Protein AF-A0AAV5UI65-F1 (afdb_monomer_lite)

Radius of gyration: 44.52 Å; chains: 1; bounding box: 134×54×70 Å

InterPro domains:
  IPR001978 Troponin [PF00992] (42-176)
  IPR038077 Troponin domain superfamily [G3DSA:1.20.5.350] (27-194)
  IPR038077 Troponin domain superfamily [SSF90250] (36-180)
  IPR050875 Troponin I [PTHR13738] (4-225)

Structure (mmCIF, N/CA/C/O backbone):
data_AF-A0AAV5UI65-F1
#
_entry.id   AF-A0AAV5UI65-F1
#
loop_
_atom_site.group_PDB
_atom_site.id
_atom_site.type_symbol
_atom_site.label_atom_id
_atom_site.label_alt_id
_atom_site.label_comp_id
_atom_site.label_asym_id
_atom_site.label_entity_id
_atom_site.label_seq_id
_atom_site.pdbx_PDB_ins_code
_atom_site.Cartn_x
_atom_site.Cartn_y
_atom_site.Cartn_z
_atom_site.occupancy
_atom_site.B_iso_or_equiv
_atom_site.auth_seq_id
_atom_site.auth_comp_id
_atom_site.auth_asym_id
_atom_site.auth_atom_id
_atom_site.pdbx_PDB_model_num
ATOM 1 N N . LEU A 1 1 ? -20.731 -27.060 -29.704 1.00 61.28 1 LEU A N 1
ATOM 2 C CA . LEU A 1 1 ? -19.392 -27.698 -29.819 1.00 61.28 1 LEU A CA 1
ATOM 3 C C . LEU A 1 1 ? -18.452 -26.897 -30.720 1.00 61.28 1 LEU A C 1
ATOM 5 O O . LEU A 1 1 ? -17.376 -26.543 -30.254 1.00 61.28 1 LEU A O 1
ATOM 9 N N . GLN A 1 2 ? -18.875 -26.528 -31.934 1.00 73.00 2 GLN A N 1
ATOM 10 C CA . GLN A 1 2 ? -18.059 -25.740 -32.872 1.00 73.00 2 GLN A CA 1
ATOM 11 C C . GLN A 1 2 ? -17.673 -24.345 -32.334 1.00 73.00 2 GLN A C 1
ATOM 13 O O . GLN A 1 2 ? -16.508 -23.971 -32.404 1.00 73.00 2 GLN A O 1
ATOM 18 N N . ASP A 1 3 ? -18.578 -23.608 -31.679 1.00 72.50 3 ASP A N 1
ATOM 19 C CA . ASP A 1 3 ? -18.251 -22.270 -31.142 1.00 72.50 3 ASP A CA 1
ATOM 20 C C . ASP A 1 3 ? -17.226 -22.284 -30.001 1.00 72.50 3 ASP A C 1
ATOM 22 O O . ASP A 1 3 ? -16.419 -21.367 -29.858 1.00 72.50 3 ASP A O 1
ATOM 26 N N . ALA A 1 4 ? -17.221 -23.345 -29.190 1.00 75.31 4 ALA A N 1
ATOM 27 C CA . ALA A 1 4 ? -16.228 -23.525 -28.136 1.00 75.31 4 ALA A CA 1
ATOM 28 C C . ALA A 1 4 ? -14.841 -23.846 -28.715 1.00 75.31 4 ALA A C 1
ATOM 30 O O . ALA A 1 4 ? -13.834 -23.449 -28.133 1.00 75.31 4 ALA A O 1
ATOM 31 N N . GLN A 1 5 ? -14.782 -24.535 -29.858 1.00 78.69 5 GLN A N 1
ATOM 32 C CA . GLN A 1 5 ? -13.536 -24.791 -30.584 1.00 78.69 5 GLN A CA 1
ATOM 33 C C . GLN A 1 5 ? -13.012 -23.512 -31.244 1.00 78.69 5 GLN A C 1
ATOM 35 O O . GLN A 1 5 ? -11.857 -23.165 -31.022 1.00 78.69 5 GLN A O 1
ATOM 40 N N . ARG A 1 6 ? -13.875 -22.727 -31.903 1.00 81.12 6 ARG A N 1
ATOM 41 C CA . ARG A 1 6 ? -13.492 -21.432 -32.502 1.00 81.12 6 ARG A CA 1
ATOM 42 C C . ARG A 1 6 ? -12.948 -20.445 -31.465 1.00 81.12 6 ARG A C 1
ATOM 44 O O . ARG A 1 6 ? -11.917 -19.823 -31.695 1.00 81.12 6 ARG A O 1
ATOM 51 N N . LYS A 1 7 ? -13.580 -20.355 -30.286 1.00 80.06 7 LYS A N 1
ATOM 52 C CA . LYS A 1 7 ? -13.082 -19.526 -29.169 1.00 80.06 7 LYS A CA 1
ATOM 53 C C . LYS A 1 7 ? -11.728 -20.006 -28.637 1.00 80.06 7 LYS A C 1
ATOM 55 O O . LYS A 1 7 ? -10.881 -19.184 -28.299 1.00 80.06 7 LYS A O 1
ATOM 60 N N . LYS A 1 8 ? -11.504 -21.323 -28.559 1.00 78.00 8 LYS A N 1
ATOM 61 C CA . LYS A 1 8 ? -10.209 -21.890 -28.143 1.00 78.00 8 LYS A CA 1
ATOM 62 C C . LYS A 1 8 ? -9.117 -21.596 -29.168 1.00 78.00 8 LYS A C 1
ATOM 64 O O . LYS A 1 8 ? -8.057 -21.121 -28.778 1.00 78.00 8 LYS A O 1
ATOM 69 N N . GLU A 1 9 ? -9.395 -21.789 -30.452 1.00 82.62 9 GLU A N 1
ATOM 70 C CA . GLU A 1 9 ? -8.465 -21.488 -31.547 1.00 82.62 9 GLU A CA 1
ATOM 71 C C . GLU A 1 9 ? -8.118 -19.995 -31.613 1.00 82.62 9 GLU A C 1
ATOM 73 O O . GLU A 1 9 ? -6.956 -19.632 -31.791 1.00 82.62 9 GLU A O 1
ATOM 78 N N . GLU A 1 10 ? -9.096 -19.110 -31.405 1.00 82.38 10 GLU A N 1
ATOM 79 C CA . GLU A 1 10 ? -8.857 -17.666 -31.346 1.00 82.38 10 GLU A CA 1
ATOM 80 C C . GLU A 1 10 ? -7.961 -17.285 -30.157 1.00 82.38 10 GLU A C 1
ATOM 82 O O . GLU A 1 10 ? -7.018 -16.501 -30.305 1.00 82.38 10 GLU A O 1
ATOM 87 N N . MET A 1 11 ? -8.201 -17.881 -28.985 1.00 74.56 11 MET A N 1
ATOM 88 C CA . MET A 1 11 ? -7.366 -17.680 -27.798 1.00 74.56 11 MET A CA 1
ATOM 89 C C . MET A 1 11 ? -5.954 -18.248 -27.979 1.00 74.56 11 MET A C 1
ATOM 91 O O . MET A 1 11 ? -4.984 -17.608 -27.569 1.00 74.56 11 MET A O 1
ATOM 95 N N . GLU A 1 12 ? -5.805 -19.404 -28.626 1.00 80.62 12 GLU A N 1
ATOM 96 C CA . GLU A 1 12 ? -4.500 -19.982 -28.961 1.00 80.62 12 GLU A CA 1
ATOM 97 C C . GLU A 1 12 ? -3.747 -19.141 -29.994 1.00 80.62 12 GLU A C 1
ATOM 99 O O . GLU A 1 12 ? -2.545 -18.915 -29.834 1.00 80.62 12 GLU A O 1
ATOM 104 N N . ARG A 1 13 ? -4.443 -18.588 -30.992 1.00 84.38 13 ARG A N 1
ATOM 105 C CA . ARG A 1 13 ? -3.869 -17.645 -31.959 1.00 84.38 13 ARG A CA 1
ATOM 106 C C . ARG A 1 13 ? -3.396 -16.365 -31.271 1.00 84.38 13 ARG A C 1
ATOM 108 O O . ARG A 1 13 ? -2.256 -15.954 -31.488 1.00 84.38 13 ARG A O 1
ATOM 115 N N . ARG A 1 14 ? -4.214 -15.779 -30.388 1.00 81.44 14 ARG A N 1
ATOM 116 C CA . ARG A 1 14 ? -3.830 -14.612 -29.569 1.00 81.44 14 ARG A CA 1
ATOM 117 C C . ARG A 1 14 ? -2.631 -14.919 -28.673 1.00 81.44 14 ARG A C 1
ATOM 119 O O . ARG A 1 14 ? -1.697 -14.124 -28.594 1.00 81.44 14 ARG A O 1
ATOM 126 N N . LYS A 1 15 ? -2.608 -16.089 -28.036 1.00 78.94 15 LYS A N 1
ATOM 127 C CA . LYS A 1 15 ? -1.486 -16.548 -27.205 1.00 78.94 15 LYS A CA 1
ATOM 128 C C . LYS A 1 15 ? -0.205 -16.739 -28.021 1.00 78.94 15 LYS A C 1
ATOM 130 O O . LYS A 1 15 ? 0.872 -16.332 -27.581 1.00 78.94 15 LYS A O 1
ATOM 135 N N . ALA A 1 16 ? -0.302 -17.319 -29.217 1.00 79.81 16 ALA A N 1
ATOM 136 C CA . ALA A 1 16 ? 0.826 -17.490 -30.129 1.00 79.81 16 ALA A CA 1
ATOM 137 C C . ALA A 1 16 ? 1.364 -16.143 -30.631 1.00 79.81 16 ALA A C 1
ATOM 139 O O . ALA A 1 16 ? 2.579 -15.952 -30.680 1.00 79.81 16 ALA A O 1
ATOM 140 N N . GLU A 1 17 ? 0.484 -15.190 -30.932 1.00 83.94 17 GLU A N 1
ATOM 141 C CA . GLU A 1 17 ? 0.851 -13.832 -31.334 1.00 83.94 17 GLU A CA 1
ATOM 142 C C . GLU A 1 17 ? 1.559 -13.071 -30.204 1.00 83.94 17 GLU A C 1
ATOM 144 O O . GLU A 1 17 ? 2.655 -12.541 -30.406 1.00 83.94 17 GLU A O 1
ATOM 149 N N . VAL A 1 18 ? 0.998 -13.085 -28.989 1.00 79.00 18 VAL A N 1
ATOM 150 C CA . VAL A 1 18 ? 1.613 -12.471 -27.799 1.00 79.00 18 VAL A CA 1
ATOM 151 C C . VAL A 1 18 ? 2.984 -13.088 -27.521 1.00 79.00 18 VAL A C 1
ATOM 153 O O . VAL A 1 18 ? 3.957 -12.370 -27.272 1.00 79.00 18 VAL A O 1
ATOM 156 N N . ARG A 1 19 ? 3.099 -14.415 -27.618 1.00 75.50 19 ARG A N 1
ATOM 157 C CA . ARG A 1 19 ? 4.371 -15.119 -27.444 1.00 75.50 19 ARG A CA 1
ATOM 158 C C . ARG A 1 19 ? 5.384 -14.759 -28.529 1.00 75.50 19 ARG A C 1
ATOM 160 O O . ARG A 1 19 ? 6.534 -14.478 -28.198 1.00 75.50 19 ARG A O 1
ATOM 167 N N . LYS A 1 20 ? 4.973 -14.726 -29.798 1.00 80.75 20 LYS A N 1
ATOM 168 C CA . LYS A 1 20 ? 5.827 -14.325 -30.924 1.00 80.75 20 LYS A CA 1
ATOM 169 C C . LYS A 1 20 ? 6.348 -12.901 -30.723 1.00 80.75 20 LYS A C 1
ATOM 171 O O . LYS A 1 20 ? 7.557 -12.687 -30.784 1.00 80.75 20 LYS A O 1
ATOM 176 N N . ARG A 1 21 ? 5.473 -11.966 -30.341 1.00 80.06 21 ARG A N 1
ATOM 177 C CA . ARG A 1 21 ? 5.836 -10.578 -30.016 1.00 80.06 21 ARG A CA 1
ATOM 178 C C . ARG A 1 21 ? 6.828 -10.485 -28.850 1.00 80.06 21 ARG A C 1
ATOM 180 O O . ARG A 1 21 ? 7.770 -9.690 -28.903 1.00 80.06 21 ARG A O 1
ATOM 187 N N . LEU A 1 22 ? 6.654 -11.291 -27.800 1.00 73.88 22 LEU A N 1
ATOM 188 C CA . LEU A 1 22 ? 7.587 -11.348 -26.666 1.00 73.88 22 LEU A CA 1
ATOM 189 C C . LEU A 1 22 ? 8.951 -11.931 -27.062 1.00 73.88 22 LEU A C 1
ATOM 191 O O . LEU A 1 22 ? 9.989 -11.402 -26.654 1.00 73.88 22 LEU A O 1
ATOM 195 N N . GLU A 1 23 ? 8.975 -12.985 -27.878 1.00 73.25 23 GLU A N 1
ATOM 196 C CA . GLU A 1 23 ? 10.211 -13.593 -28.382 1.00 73.25 23 GLU A CA 1
ATOM 197 C C . GLU A 1 23 ? 10.960 -12.657 -29.348 1.00 73.25 23 GLU A C 1
ATOM 199 O O . GLU A 1 23 ? 12.191 -12.565 -29.292 1.00 73.25 23 GLU A O 1
ATOM 204 N N . GLU A 1 24 ? 10.242 -11.914 -30.190 1.00 76.62 24 GLU A N 1
ATOM 205 C CA . GLU A 1 24 ? 10.794 -10.888 -31.082 1.00 76.62 24 GLU A CA 1
ATOM 206 C C . GLU A 1 24 ? 11.356 -9.699 -30.300 1.00 76.62 24 GLU A C 1
ATOM 208 O O . GLU A 1 24 ? 12.494 -9.293 -30.544 1.00 76.62 24 GLU A O 1
ATOM 213 N N . SER A 1 25 ? 10.638 -9.217 -29.282 1.00 72.12 25 SER A N 1
ATOM 214 C CA . SER A 1 25 ? 11.124 -8.162 -28.378 1.00 72.12 25 SER A CA 1
ATOM 215 C C . SER A 1 25 ? 12.384 -8.605 -27.617 1.00 72.12 25 SER A C 1
ATOM 217 O O . SER A 1 25 ? 13.353 -7.849 -27.489 1.00 72.12 25 SER A O 1
ATOM 219 N N . GLY A 1 26 ? 12.432 -9.869 -27.177 1.00 67.31 26 GLY A N 1
ATOM 220 C CA . GLY A 1 26 ? 13.605 -10.467 -26.530 1.00 67.31 26 GLY A CA 1
ATOM 221 C C . GLY A 1 26 ? 14.814 -10.645 -27.462 1.00 67.31 26 GLY A C 1
ATOM 222 O O . GLY A 1 26 ? 15.963 -10.576 -27.009 1.00 67.31 26 GLY A O 1
ATOM 223 N N . LYS A 1 27 ? 14.585 -10.845 -28.767 1.00 65.19 27 LYS A N 1
ATOM 224 C CA . LYS A 1 27 ? 15.636 -10.910 -29.802 1.00 65.19 27 LYS A CA 1
ATOM 225 C C . LYS A 1 27 ? 16.101 -9.512 -30.232 1.00 65.19 27 LYS A C 1
ATOM 227 O O . LYS A 1 27 ? 17.305 -9.312 -30.410 1.00 65.19 27 LYS A O 1
ATOM 232 N N . ALA A 1 28 ? 15.196 -8.537 -30.323 1.00 60.62 28 ALA A N 1
ATOM 233 C CA . ALA A 1 28 ? 15.495 -7.147 -30.675 1.00 60.62 28 ALA A CA 1
ATOM 234 C C . ALA A 1 28 ? 16.426 -6.475 -29.648 1.00 60.62 28 ALA A C 1
ATOM 236 O O . ALA A 1 28 ? 17.401 -5.821 -30.027 1.00 60.62 28 ALA A O 1
ATOM 237 N N . GLY A 1 29 ? 16.237 -6.754 -28.351 1.00 59.00 29 GLY A N 1
ATOM 238 C CA . GLY A 1 29 ? 17.130 -6.272 -27.288 1.00 59.00 29 GLY A CA 1
ATOM 239 C C . GLY A 1 29 ? 18.583 -6.771 -27.383 1.00 59.00 29 GLY A C 1
ATOM 240 O O . GLY A 1 29 ? 19.476 -6.182 -26.772 1.00 59.00 29 GLY A O 1
ATOM 241 N N . LYS A 1 30 ? 18.851 -7.836 -28.158 1.00 58.69 30 LYS A N 1
ATOM 242 C CA . LYS A 1 30 ? 20.211 -8.355 -28.399 1.00 58.69 30 LYS A CA 1
ATOM 243 C C . LYS A 1 30 ? 20.882 -7.742 -29.632 1.00 58.69 30 LYS A C 1
ATOM 245 O O . LYS A 1 30 ? 22.109 -7.681 -29.650 1.00 58.69 30 LYS A O 1
ATOM 250 N N . LYS A 1 31 ? 20.106 -7.285 -30.624 1.00 55.72 31 LYS A N 1
ATOM 251 C CA . LYS A 1 31 ? 20.614 -6.738 -31.897 1.00 55.72 31 LYS A CA 1
ATOM 252 C C . LYS A 1 31 ? 20.836 -5.217 -31.872 1.00 55.72 31 LYS A C 1
ATOM 254 O O . LYS A 1 31 ? 21.665 -4.723 -32.624 1.00 55.72 31 LYS A O 1
ATOM 259 N N . ALA A 1 32 ? 20.205 -4.481 -30.954 1.00 58.41 32 ALA A N 1
ATOM 260 C CA . ALA A 1 32 ? 20.367 -3.026 -30.806 1.00 58.41 32 ALA A CA 1
ATOM 261 C C . ALA A 1 32 ? 21.612 -2.606 -29.982 1.00 58.41 32 ALA A C 1
ATOM 263 O O . ALA A 1 32 ? 21.546 -1.724 -29.124 1.00 58.41 32 ALA A O 1
ATOM 264 N N . LYS A 1 33 ? 22.765 -3.256 -30.194 1.00 60.28 33 LYS A N 1
ATOM 265 C CA . LYS A 1 33 ? 24.039 -2.902 -29.536 1.00 60.28 33 LYS A CA 1
ATOM 266 C C . LYS A 1 33 ? 24.895 -1.966 -30.402 1.00 60.28 33 LYS A C 1
ATOM 268 O O . LYS A 1 33 ? 26.070 -2.242 -30.622 1.00 60.28 33 LYS A O 1
ATOM 273 N N . LYS A 1 34 ? 24.340 -0.843 -30.862 1.00 59.56 34 LYS A N 1
ATOM 274 C CA . LYS A 1 34 ? 25.145 0.243 -31.443 1.00 59.56 34 LYS A CA 1
ATOM 275 C C . LYS A 1 34 ? 24.716 1.595 -30.860 1.00 59.56 34 LYS A C 1
ATOM 277 O O . LYS A 1 34 ? 23.672 2.117 -31.206 1.00 59.56 34 LYS A O 1
ATOM 282 N N . GLY A 1 35 ? 25.531 2.075 -29.913 1.00 65.00 35 GLY A N 1
ATOM 283 C CA . GLY A 1 35 ? 25.813 3.491 -29.637 1.00 65.00 35 GLY A CA 1
ATOM 284 C C . GLY A 1 35 ? 24.719 4.387 -29.045 1.00 65.00 35 GLY A C 1
ATOM 285 O O . GLY A 1 35 ? 24.006 5.041 -29.784 1.00 65.00 35 GLY A O 1
ATOM 286 N N . PHE A 1 36 ? 24.707 4.541 -27.714 1.00 66.88 36 PHE A N 1
ATOM 287 C CA . PHE A 1 36 ? 24.349 5.832 -27.081 1.00 66.88 36 PHE A CA 1
ATOM 288 C C . PHE A 1 36 ? 24.964 5.978 -25.678 1.00 66.88 36 PHE A C 1
ATOM 290 O O . PHE A 1 36 ? 25.270 7.074 -25.228 1.00 66.88 36 PHE A O 1
ATOM 297 N N . LEU A 1 37 ? 25.198 4.866 -24.970 1.00 80.12 37 LEU A N 1
ATOM 298 C CA . LEU A 1 37 ? 25.687 4.895 -23.591 1.00 80.12 37 LEU A CA 1
ATOM 299 C C . LEU A 1 37 ? 26.695 3.776 -23.333 1.00 80.12 37 LEU A C 1
ATOM 301 O O . LEU A 1 37 ? 26.416 2.621 -23.673 1.00 80.12 37 LEU A O 1
ATOM 305 N N . THR A 1 38 ? 27.820 4.095 -22.683 1.00 86.50 38 THR A N 1
ATOM 306 C CA . THR A 1 38 ? 28.768 3.072 -22.224 1.00 86.50 38 THR A CA 1
ATOM 307 C C . THR A 1 38 ? 28.062 2.105 -21.261 1.00 86.50 38 THR A C 1
ATOM 309 O O . THR A 1 38 ? 27.172 2.510 -20.497 1.00 86.50 38 THR A O 1
ATOM 312 N N . PRO A 1 39 ? 28.401 0.805 -21.289 1.00 84.12 39 PRO A N 1
ATOM 313 C CA . PRO A 1 39 ? 27.767 -0.194 -20.427 1.00 84.12 39 PRO A CA 1
ATOM 314 C C . PRO A 1 39 ? 27.903 0.152 -18.935 1.00 84.12 39 PRO A C 1
ATOM 316 O O . PRO A 1 39 ? 26.966 -0.069 -18.164 1.00 84.12 39 PRO A O 1
ATOM 319 N N . GLU A 1 40 ? 29.017 0.771 -18.542 1.00 85.06 40 GLU A N 1
ATOM 320 C CA . GLU A 1 40 ? 29.264 1.263 -17.184 1.00 85.06 40 GLU A CA 1
ATOM 321 C C . GLU A 1 40 ? 28.319 2.401 -16.791 1.00 85.06 40 GLU A C 1
ATOM 323 O O . GLU A 1 40 ? 27.674 2.335 -15.740 1.00 85.06 40 GLU A O 1
ATOM 328 N N . ARG A 1 41 ? 28.140 3.405 -17.661 1.00 88.50 41 ARG A N 1
ATOM 329 C CA . ARG A 1 41 ? 27.203 4.511 -17.417 1.00 88.50 41 ARG A CA 1
ATOM 330 C C . ARG A 1 41 ? 25.758 4.015 -17.354 1.00 88.50 41 ARG A C 1
ATOM 332 O O . ARG A 1 41 ? 25.006 4.453 -16.487 1.00 88.50 41 ARG A O 1
ATOM 339 N N . LYS A 1 42 ? 25.383 3.026 -18.176 1.00 88.50 42 LYS A N 1
ATOM 340 C CA . LYS A 1 42 ? 24.066 2.360 -18.100 1.00 88.50 42 LYS A CA 1
ATOM 341 C C . LYS A 1 42 ? 23.860 1.639 -16.763 1.00 88.50 42 LYS A C 1
ATOM 343 O O . LYS A 1 42 ? 22.770 1.709 -16.196 1.00 88.50 42 LYS A O 1
ATOM 348 N N . LYS A 1 43 ? 24.888 0.960 -16.242 1.00 89.50 43 LYS A N 1
ATOM 349 C CA . LYS A 1 43 ? 24.837 0.299 -14.927 1.00 89.50 43 LYS A CA 1
ATOM 350 C C . LYS A 1 43 ? 24.700 1.320 -13.793 1.00 89.50 43 LYS A C 1
ATOM 352 O O . LYS A 1 43 ? 23.844 1.136 -12.929 1.00 89.50 43 LYS A O 1
ATOM 357 N N . LYS A 1 44 ? 25.482 2.407 -13.823 1.00 92.81 44 LYS A N 1
ATOM 358 C CA . LYS A 1 44 ? 25.399 3.500 -12.837 1.00 92.81 44 LYS A CA 1
ATOM 359 C C . LYS A 1 44 ? 24.018 4.159 -12.850 1.00 92.81 44 LYS A C 1
ATOM 361 O O . LYS A 1 44 ? 23.426 4.327 -11.791 1.00 92.81 44 LYS A O 1
ATOM 366 N N . LEU A 1 45 ? 23.466 4.432 -14.032 1.00 93.38 45 LEU A N 1
ATOM 367 C CA . LEU A 1 45 ? 22.133 5.019 -14.176 1.00 93.38 45 LEU A CA 1
ATOM 368 C C . LEU A 1 45 ? 21.027 4.106 -13.628 1.00 93.38 45 LEU A C 1
ATOM 370 O O . LEU A 1 45 ? 20.171 4.574 -12.889 1.00 93.38 45 LEU A O 1
ATOM 374 N N . ARG A 1 46 ? 21.065 2.798 -13.919 1.00 92.00 46 ARG A N 1
ATOM 375 C CA . ARG A 1 46 ? 20.112 1.832 -13.336 1.00 92.00 46 ARG A CA 1
ATOM 376 C C . ARG A 1 46 ? 20.180 1.805 -11.811 1.00 92.00 46 ARG A C 1
ATOM 378 O O . ARG A 1 46 ? 19.140 1.757 -11.167 1.00 92.00 46 ARG A O 1
ATOM 385 N N . LYS A 1 47 ? 21.392 1.857 -11.245 1.00 93.88 47 LYS A N 1
ATOM 386 C CA . LYS A 1 47 ? 21.584 1.925 -9.791 1.00 93.88 47 LYS A CA 1
ATOM 387 C C . LYS A 1 47 ? 20.979 3.207 -9.214 1.00 93.88 47 LYS A C 1
ATOM 389 O O . LYS A 1 47 ? 20.279 3.126 -8.216 1.00 93.88 47 LYS A O 1
ATOM 394 N N . LEU A 1 48 ? 21.216 4.355 -9.850 1.00 95.50 48 LEU A N 1
ATOM 395 C CA . LEU A 1 48 ? 20.645 5.637 -9.424 1.00 95.50 48 LEU A CA 1
ATOM 396 C C . LEU A 1 48 ? 19.114 5.643 -9.516 1.00 95.50 48 LEU A C 1
ATOM 398 O O . LEU A 1 48 ? 18.463 6.105 -8.591 1.00 95.50 48 LEU A O 1
ATOM 402 N N . LEU A 1 49 ? 18.541 5.073 -10.579 1.00 95.69 49 LEU A N 1
ATOM 403 C CA . LEU A 1 49 ? 17.090 4.933 -10.732 1.00 95.69 49 LEU A CA 1
ATOM 404 C C . LEU A 1 49 ? 16.480 4.044 -9.645 1.00 95.69 49 LEU A C 1
ATOM 406 O O . LEU A 1 49 ? 15.478 4.418 -9.054 1.00 95.69 49 LEU A O 1
ATOM 410 N N . MET A 1 50 ? 17.093 2.894 -9.351 1.00 94.88 50 MET A N 1
ATOM 411 C CA . MET A 1 50 ? 16.642 2.022 -8.260 1.00 94.88 50 MET A CA 1
ATOM 412 C C . MET A 1 50 ? 16.776 2.698 -6.893 1.00 94.88 50 MET A C 1
ATOM 414 O O . MET A 1 50 ? 15.894 2.543 -6.057 1.00 94.88 50 MET A O 1
ATOM 418 N N . PHE A 1 51 ? 17.858 3.449 -6.672 1.00 96.19 51 PHE A N 1
ATOM 419 C CA . PHE A 1 51 ? 18.065 4.193 -5.433 1.00 96.19 51 PHE A CA 1
ATOM 420 C C . PHE A 1 51 ? 17.002 5.282 -5.255 1.00 96.19 51 PHE A C 1
ATOM 422 O O . PHE A 1 51 ? 16.341 5.307 -4.224 1.00 96.19 51 PHE A O 1
ATOM 429 N N . LYS A 1 52 ? 16.764 6.096 -6.292 1.00 96.56 52 LYS A N 1
ATOM 430 C CA . LYS A 1 52 ? 15.720 7.125 -6.285 1.00 96.56 52 LYS A CA 1
ATOM 431 C C . LYS A 1 52 ? 14.328 6.519 -6.104 1.00 96.56 52 LYS A C 1
ATOM 433 O O . LYS A 1 52 ? 13.567 7.011 -5.289 1.00 96.56 52 LYS A O 1
ATOM 438 N N . ALA A 1 53 ? 14.012 5.427 -6.801 1.00 96.38 53 ALA A N 1
ATOM 439 C CA . ALA A 1 53 ? 12.725 4.748 -6.645 1.00 96.38 53 ALA A CA 1
ATOM 440 C C . ALA A 1 53 ? 12.526 4.204 -5.220 1.00 96.38 53 ALA A C 1
ATOM 442 O O . ALA A 1 53 ? 11.423 4.259 -4.689 1.00 96.38 53 ALA A O 1
ATOM 443 N N . ALA A 1 54 ? 13.584 3.693 -4.582 1.00 95.38 54 ALA A N 1
ATOM 444 C CA . ALA A 1 54 ? 13.518 3.234 -3.197 1.00 95.38 54 ALA A CA 1
ATOM 445 C C . ALA A 1 54 ? 13.355 4.395 -2.201 1.00 95.38 54 ALA A C 1
ATOM 447 O O . ALA A 1 54 ? 12.652 4.251 -1.204 1.00 95.38 54 ALA A O 1
ATOM 448 N N . GLU A 1 55 ? 14.006 5.528 -2.457 1.00 96.00 55 GLU A N 1
ATOM 449 C CA . GLU A 1 55 ? 13.859 6.751 -1.666 1.00 96.00 55 GLU A CA 1
ATOM 450 C C . GLU A 1 55 ? 12.447 7.336 -1.793 1.00 96.00 55 GLU A C 1
ATOM 452 O O . GLU A 1 55 ? 11.793 7.599 -0.787 1.00 96.00 55 GLU A O 1
ATOM 457 N N . GLU A 1 56 ? 11.937 7.444 -3.017 1.00 95.81 56 GLU A N 1
ATOM 458 C CA . GLU A 1 56 ? 10.590 7.932 -3.314 1.00 95.81 56 GLU A CA 1
ATOM 459 C C . GLU A 1 56 ? 9.511 7.014 -2.725 1.00 95.81 56 GLU A C 1
ATOM 461 O O . GLU A 1 56 ? 8.554 7.501 -2.130 1.00 95.81 56 GLU A O 1
ATOM 466 N N . LEU A 1 57 ? 9.709 5.691 -2.770 1.00 95.56 57 LEU A N 1
ATOM 467 C CA . LEU A 1 57 ? 8.817 4.732 -2.113 1.00 95.56 57 LEU A CA 1
ATOM 468 C C . LEU A 1 57 ? 8.744 4.959 -0.595 1.00 95.56 57 LEU A C 1
ATOM 470 O O . LEU A 1 57 ? 7.658 4.913 -0.022 1.00 95.56 57 LEU A O 1
ATOM 474 N N . LYS A 1 58 ? 9.880 5.226 0.063 1.00 96.00 58 LYS A N 1
ATOM 475 C CA . LYS A 1 58 ? 9.908 5.542 1.502 1.00 96.00 58 LYS A CA 1
ATOM 476 C C . LYS A 1 58 ? 9.266 6.894 1.802 1.00 96.00 58 LYS A C 1
ATOM 478 O O . LYS A 1 58 ? 8.522 7.008 2.771 1.00 96.00 58 LYS A O 1
ATOM 483 N N . SER A 1 59 ? 9.531 7.903 0.974 1.00 95.94 59 SER A N 1
ATOM 484 C CA . SER A 1 59 ? 8.926 9.231 1.116 1.00 95.94 59 SER A CA 1
ATOM 485 C C . SER A 1 59 ? 7.402 9.163 0.991 1.00 95.94 59 SER A C 1
ATOM 487 O O . SER A 1 59 ? 6.696 9.688 1.848 1.00 95.94 59 SER A O 1
ATOM 489 N N . GLN A 1 60 ? 6.888 8.423 0.004 1.00 95.25 60 GLN A N 1
ATOM 490 C CA . GLN A 1 60 ? 5.454 8.202 -0.168 1.00 95.25 60 GLN A CA 1
ATOM 491 C C . GLN A 1 60 ? 4.838 7.443 1.016 1.00 95.25 60 GLN A C 1
ATOM 493 O O . GLN A 1 60 ? 3.737 7.776 1.446 1.00 95.25 60 GLN A O 1
ATOM 498 N N . GLN A 1 61 ? 5.528 6.434 1.560 1.00 95.38 61 GLN A N 1
ATOM 499 C CA . GLN A 1 61 ? 5.064 5.722 2.758 1.00 95.38 61 GLN A CA 1
ATOM 500 C C . GLN A 1 61 ? 4.932 6.667 3.955 1.00 95.38 61 GLN A C 1
ATOM 502 O O . GLN A 1 61 ? 3.899 6.654 4.620 1.00 95.38 61 GLN A O 1
ATOM 507 N N . LEU A 1 62 ? 5.932 7.524 4.175 1.00 95.31 62 LEU A N 1
ATOM 508 C CA . LEU A 1 62 ? 5.910 8.512 5.249 1.00 95.31 62 LEU A CA 1
ATOM 509 C C . LEU A 1 62 ? 4.784 9.538 5.056 1.00 95.31 62 LEU A C 1
ATOM 511 O O . LEU A 1 62 ? 4.045 9.813 5.997 1.00 95.31 62 LEU A O 1
ATOM 515 N N . GLN A 1 63 ? 4.609 10.068 3.842 1.00 96.12 63 GLN A N 1
ATOM 516 C CA . GLN A 1 63 ? 3.514 10.993 3.524 1.00 96.12 63 GLN A CA 1
ATOM 517 C C . GLN A 1 63 ? 2.149 10.344 3.758 1.00 96.12 63 GLN A C 1
ATOM 519 O O . GLN A 1 63 ? 1.299 10.923 4.427 1.00 96.12 63 GLN A O 1
ATOM 524 N N . LYS A 1 64 ? 1.959 9.104 3.293 1.00 96.38 64 LYS A N 1
ATOM 525 C CA . LYS A 1 64 ? 0.719 8.351 3.501 1.00 96.38 64 LYS A CA 1
ATOM 526 C C . LYS A 1 64 ? 0.439 8.099 4.986 1.00 96.38 64 LYS A C 1
ATOM 528 O O . LYS A 1 64 ? -0.716 8.130 5.402 1.00 96.38 64 LYS A O 1
ATOM 533 N N . GLU A 1 65 ? 1.465 7.843 5.794 1.00 95.00 65 GLU A N 1
ATOM 534 C CA . GLU A 1 65 ? 1.322 7.664 7.243 1.00 95.00 65 GLU A CA 1
ATOM 535 C C . GLU A 1 65 ? 0.996 8.980 7.969 1.00 95.00 65 GLU A C 1
ATOM 537 O O . GLU A 1 65 ? 0.132 9.008 8.851 1.00 95.00 65 GLU A O 1
ATOM 542 N N . GLN A 1 66 ? 1.616 10.087 7.558 1.00 96.00 66 GLN A N 1
ATOM 543 C CA . GLN A 1 66 ? 1.294 11.424 8.060 1.00 96.00 66 GLN A CA 1
ATOM 544 C C . GLN A 1 66 ? -0.140 11.828 7.702 1.00 96.00 66 GLN A C 1
ATOM 546 O O . GLN A 1 66 ? -0.892 12.275 8.568 1.00 96.00 66 GLN A O 1
ATOM 551 N N . GLU A 1 67 ? -0.550 11.621 6.450 1.00 95.19 67 GLU A N 1
ATOM 552 C CA . GLU A 1 67 ? -1.922 11.850 5.993 1.00 95.19 67 GLU A CA 1
ATOM 553 C C . GLU A 1 67 ? -2.912 10.962 6.742 1.00 95.19 67 GLU A C 1
ATOM 555 O O . GLU A 1 67 ? -3.941 11.455 7.199 1.00 95.19 67 GLU A O 1
ATOM 560 N N . ARG A 1 68 ? -2.591 9.678 6.947 1.00 95.62 68 ARG A N 1
ATOM 561 C CA . ARG A 1 68 ? -3.414 8.772 7.758 1.00 95.62 68 ARG A CA 1
ATOM 562 C C . ARG A 1 68 ? -3.610 9.328 9.164 1.00 95.62 68 ARG A C 1
ATOM 564 O O . ARG A 1 68 ? -4.747 9.412 9.615 1.00 95.62 68 ARG A O 1
ATOM 571 N N . THR A 1 69 ? -2.534 9.733 9.836 1.00 94.56 69 THR A N 1
ATOM 572 C CA . THR A 1 69 ? -2.603 10.316 11.185 1.00 94.56 69 THR A CA 1
ATOM 573 C C . THR A 1 69 ? -3.442 11.596 11.195 1.00 94.56 69 THR A C 1
ATOM 575 O O . THR A 1 69 ? -4.315 11.752 12.047 1.00 94.56 69 THR A O 1
ATOM 578 N N . LYS A 1 70 ? -3.256 12.479 10.205 1.00 95.31 70 LYS A N 1
ATOM 579 C CA . LYS A 1 70 ? -4.029 13.721 10.058 1.00 95.31 70 LYS A CA 1
ATOM 580 C C . LYS A 1 70 ? -5.523 13.453 9.853 1.00 95.31 70 LYS A C 1
ATOM 582 O O . LYS A 1 70 ? -6.351 14.082 10.505 1.00 95.31 70 LYS A O 1
ATOM 587 N N . ILE A 1 71 ? -5.873 12.517 8.973 1.00 94.38 71 ILE A N 1
ATOM 588 C CA . ILE A 1 71 ? -7.267 12.161 8.682 1.00 94.38 71 ILE A CA 1
ATOM 589 C C . ILE A 1 71 ? -7.918 11.461 9.876 1.00 94.38 71 ILE A C 1
ATOM 591 O O . ILE A 1 71 ? -9.074 11.745 10.179 1.00 94.38 71 ILE A O 1
ATOM 595 N N . LEU A 1 72 ? -7.195 10.585 10.579 1.00 92.12 72 LEU A N 1
ATOM 596 C CA . LEU A 1 72 ? -7.702 9.953 11.798 1.00 92.12 72 LEU A CA 1
ATOM 597 C C . LEU A 1 72 ? -7.979 10.994 12.883 1.00 92.12 72 LEU A C 1
ATOM 599 O O . LEU A 1 72 ? -9.047 10.942 13.481 1.00 92.12 72 LEU A O 1
ATOM 603 N N . ALA A 1 73 ? -7.089 11.968 13.080 1.00 90.69 73 ALA A N 1
ATOM 604 C CA . ALA A 1 73 ? -7.315 13.053 14.034 1.00 90.69 73 ALA A CA 1
ATOM 605 C C . ALA A 1 73 ? -8.525 13.935 13.669 1.00 90.69 73 ALA A C 1
ATOM 607 O O . ALA A 1 73 ? -9.205 14.430 14.557 1.00 90.69 73 ALA A O 1
ATOM 608 N N . GLN A 1 74 ? -8.812 14.122 12.375 1.00 90.56 74 GLN A N 1
ATOM 609 C CA . GLN A 1 74 ? -9.969 14.900 11.910 1.00 90.56 74 GLN A CA 1
ATOM 610 C C . GLN A 1 74 ? -11.294 14.132 11.977 1.00 90.56 74 GLN A C 1
ATOM 612 O O . GLN A 1 74 ? -12.337 14.735 12.209 1.00 90.56 74 GLN A O 1
ATOM 617 N N . ARG A 1 75 ? -11.277 12.822 11.701 1.00 88.50 75 ARG A N 1
ATOM 618 C CA . ARG A 1 75 ? -12.493 11.994 11.599 1.00 88.50 75 ARG A CA 1
ATOM 619 C C . ARG A 1 75 ? -12.885 11.312 12.902 1.00 88.50 75 ARG A C 1
ATOM 621 O O . ARG A 1 75 ? -14.051 10.968 13.065 1.00 88.50 75 ARG A O 1
ATOM 628 N N . THR A 1 76 ? -11.927 11.060 13.788 1.00 87.25 76 THR A N 1
ATOM 629 C CA . THR A 1 76 ? -12.201 10.411 15.071 1.00 87.25 76 THR A CA 1
ATOM 630 C C . THR A 1 76 ? -12.763 11.449 16.027 1.00 87.25 76 THR A C 1
ATOM 632 O O . THR A 1 76 ? -12.139 12.484 16.248 1.00 87.25 76 THR A O 1
ATOM 635 N N . ILE A 1 77 ? -13.934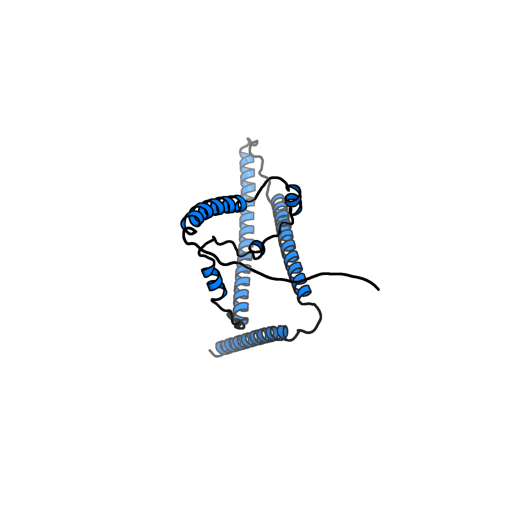 11.169 16.594 1.00 81.31 77 ILE A N 1
ATOM 636 C CA . ILE A 1 77 ? -14.523 12.009 17.635 1.00 81.31 77 ILE A CA 1
ATOM 637 C C . ILE A 1 77 ? -13.609 11.916 18.867 1.00 81.31 77 ILE A C 1
ATOM 639 O O . ILE A 1 77 ? -13.318 10.797 19.304 1.00 81.31 77 ILE A O 1
ATOM 643 N N . PRO A 1 78 ? -13.119 13.045 19.417 1.00 82.25 78 PRO A N 1
ATOM 644 C CA . PRO A 1 78 ? -12.400 13.037 20.684 1.00 82.25 78 PRO A CA 1
ATOM 645 C C . PRO A 1 78 ? -13.250 12.367 21.760 1.00 82.25 78 PRO A C 1
ATOM 647 O O . PRO A 1 78 ? -14.461 12.570 21.800 1.00 82.25 78 PRO A O 1
ATOM 650 N N . CYS A 1 79 ? -12.628 11.560 22.619 1.00 80.19 79 CYS A N 1
ATOM 651 C CA . CYS A 1 79 ? -13.366 10.884 23.679 1.00 80.19 79 CYS A CA 1
ATOM 652 C C . CYS A 1 79 ? -14.096 11.933 24.536 1.00 80.19 79 CYS A C 1
ATOM 654 O O . CYS A 1 79 ? -13.430 12.839 25.043 1.00 80.19 79 CYS A O 1
ATOM 656 N N . PRO A 1 80 ? -15.431 11.847 24.686 1.00 82.19 80 PRO A N 1
ATOM 657 C CA . PRO A 1 80 ? -16.157 12.791 25.519 1.00 82.19 80 PRO A CA 1
ATOM 658 C C . PRO A 1 80 ? -15.708 12.653 26.977 1.00 82.19 80 PRO A C 1
ATOM 660 O O . PRO A 1 80 ? -15.458 11.546 27.459 1.00 82.19 80 PRO A O 1
ATOM 663 N N . GLU A 1 81 ? -15.595 13.784 27.674 1.00 80.44 81 GLU A N 1
ATOM 664 C CA . GLU A 1 81 ? -15.242 13.828 29.094 1.00 80.44 81 GLU A CA 1
ATOM 665 C C . GLU A 1 81 ? -16.421 13.327 29.932 1.00 80.44 81 GLU A C 1
ATOM 667 O O . GLU A 1 81 ? -17.328 14.080 30.280 1.00 80.44 81 GLU A O 1
ATOM 672 N N . VAL A 1 82 ? -16.426 12.030 30.227 1.00 81.12 82 VAL A N 1
ATOM 673 C CA . VAL A 1 82 ? -17.485 11.371 31.006 1.00 81.12 82 VAL A CA 1
ATOM 674 C C . VAL A 1 82 ? -17.234 11.409 32.514 1.00 81.12 82 VAL A C 1
ATOM 676 O O . VAL A 1 82 ? -18.183 11.324 33.286 1.00 81.12 82 VAL A O 1
ATOM 679 N N . ASP A 1 83 ? -15.983 11.603 32.942 1.00 82.12 83 ASP A N 1
ATOM 680 C CA . ASP A 1 83 ? -15.576 11.503 34.353 1.00 82.12 83 ASP A CA 1
ATOM 681 C C . ASP A 1 83 ? -16.162 12.614 35.240 1.00 82.12 83 ASP A C 1
ATOM 683 O O . ASP A 1 83 ? -16.338 12.428 36.441 1.00 82.12 83 ASP A O 1
ATOM 687 N N . ASN A 1 84 ? -16.503 13.760 34.645 1.00 83.25 84 ASN A N 1
ATOM 688 C CA . ASN A 1 84 ? -17.070 14.914 35.350 1.00 83.25 84 ASN A CA 1
ATOM 689 C C . ASN A 1 84 ? -18.605 15.014 35.209 1.00 83.25 84 ASN A C 1
ATOM 691 O O . ASN A 1 84 ? -19.206 15.996 35.655 1.00 83.25 84 ASN A O 1
ATOM 695 N N . VAL A 1 85 ? -19.258 14.038 34.565 1.00 82.06 85 VAL A N 1
ATOM 696 C CA . VAL A 1 85 ? -20.702 14.069 34.282 1.00 82.06 85 VAL A CA 1
ATOM 697 C C . VAL A 1 85 ? -21.463 13.226 35.309 1.00 82.06 85 VAL A C 1
ATOM 699 O O . VAL A 1 85 ? -21.627 12.022 35.150 1.00 82.06 85 VAL A O 1
ATOM 702 N N . ASN A 1 86 ? -22.000 13.877 36.345 1.00 80.94 86 ASN A N 1
ATOM 703 C CA . ASN A 1 86 ? -22.803 13.212 37.388 1.00 80.94 86 ASN A CA 1
ATOM 704 C C . ASN A 1 86 ? -24.287 13.008 37.017 1.00 80.94 86 ASN A C 1
ATOM 706 O O . ASN A 1 86 ? -25.035 12.396 37.777 1.00 80.94 86 ASN A O 1
ATOM 710 N N . ASP A 1 87 ? -24.738 13.544 35.881 1.00 87.81 87 ASP A N 1
ATOM 711 C CA . ASP A 1 87 ? -26.125 13.435 35.420 1.00 87.81 87 ASP A CA 1
ATOM 712 C C . ASP A 1 87 ? -26.301 12.211 34.509 1.00 87.81 87 ASP A C 1
ATOM 714 O O . ASP A 1 87 ? -25.774 12.161 33.393 1.00 87.81 87 ASP A O 1
ATOM 718 N N . GLN A 1 88 ? -27.077 11.232 34.979 1.00 87.06 88 GLN A N 1
ATOM 719 C CA . GLN A 1 88 ? -27.334 9.977 34.273 1.00 87.06 88 GLN A CA 1
ATOM 720 C C . GLN A 1 88 ? -27.979 10.193 32.895 1.00 87.06 88 GLN A C 1
ATOM 722 O O . GLN A 1 88 ? -27.655 9.470 31.952 1.00 87.06 88 GLN A O 1
ATOM 727 N N . GLY A 1 89 ? -28.862 11.189 32.749 1.00 89.38 89 GLY A N 1
ATOM 728 C CA . GLY A 1 89 ? -29.538 11.451 31.475 1.00 89.38 89 GLY A CA 1
ATOM 729 C C . GLY A 1 89 ? -28.566 11.922 30.393 1.00 89.38 89 GLY A C 1
ATOM 730 O O . GLY A 1 89 ? -28.621 11.468 29.251 1.00 89.38 89 GLY A O 1
ATOM 731 N N . LYS A 1 90 ? -27.607 12.777 30.765 1.00 87.88 90 LYS A N 1
ATOM 732 C CA . LYS A 1 90 ? -26.551 13.239 29.852 1.00 87.88 90 LYS A CA 1
ATOM 733 C C . LYS A 1 90 ? -25.615 12.106 29.447 1.00 87.88 90 LYS A C 1
ATOM 735 O O . LYS A 1 90 ? -25.227 12.039 28.285 1.00 87.88 90 LYS A O 1
ATOM 740 N N . LEU A 1 91 ? -25.294 11.204 30.374 1.00 88.00 91 LEU A N 1
ATOM 741 C CA . LEU A 1 91 ? -24.432 10.059 30.088 1.00 88.00 91 LEU A CA 1
ATOM 742 C C . LEU A 1 91 ? -25.076 9.086 29.084 1.00 88.00 91 LEU A C 1
ATOM 744 O O . LEU A 1 91 ? -24.402 8.616 28.168 1.00 88.00 91 LEU A O 1
ATOM 748 N N . LEU A 1 92 ? -26.384 8.834 29.210 1.00 90.38 92 LEU A N 1
ATOM 749 C CA . LEU A 1 92 ? -27.136 8.013 28.255 1.00 90.38 92 LEU A CA 1
ATOM 750 C C . LEU A 1 92 ? -27.194 8.652 26.862 1.00 90.38 92 LEU A C 1
ATOM 752 O O . LEU A 1 92 ? -26.946 7.967 25.873 1.00 90.38 92 LEU A O 1
ATOM 756 N N . ASN A 1 93 ? -27.427 9.964 26.778 1.00 90.75 93 ASN A N 1
ATOM 757 C CA . ASN A 1 93 ? -27.442 10.670 25.494 1.00 90.75 93 ASN A CA 1
ATOM 758 C C . ASN A 1 93 ? -26.084 10.588 24.773 1.00 90.75 93 ASN A C 1
ATOM 760 O O . ASN A 1 93 ? -26.039 10.319 23.575 1.00 90.75 93 ASN A O 1
ATOM 764 N N . ILE A 1 94 ? -24.974 10.761 25.505 1.00 89.38 94 ILE A N 1
ATOM 765 C CA . ILE A 1 94 ? -23.612 10.618 24.957 1.00 89.38 94 ILE A CA 1
ATOM 766 C C . ILE A 1 94 ? -23.386 9.194 24.429 1.00 89.38 94 ILE A C 1
ATOM 768 O O . ILE A 1 94 ? -22.814 9.009 23.352 1.00 89.38 94 ILE A O 1
ATOM 772 N N . TYR A 1 95 ? -23.847 8.180 25.168 1.00 89.50 95 TYR A N 1
ATOM 773 C CA . TYR A 1 95 ? -23.762 6.785 24.738 1.00 89.50 95 TYR A CA 1
ATOM 774 C C . TYR A 1 95 ? -24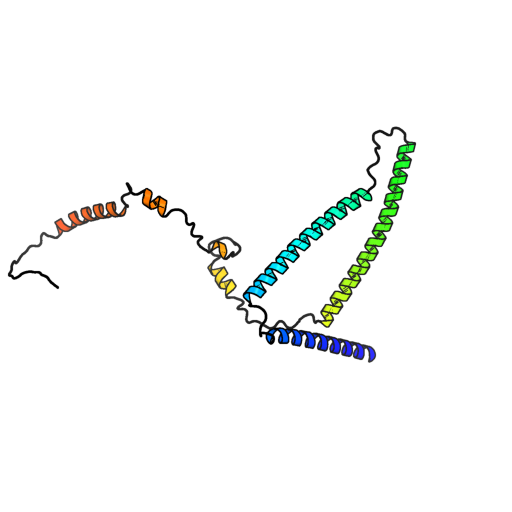.547 6.530 23.445 1.00 89.50 95 TYR A C 1
ATOM 776 O O . TYR A 1 95 ? -24.011 5.926 22.513 1.00 89.50 95 TYR A O 1
ATOM 784 N N . GLU A 1 96 ? -25.792 7.001 23.362 1.00 93.06 96 GLU A N 1
ATOM 785 C CA . GLU A 1 96 ? -26.632 6.824 22.174 1.00 93.06 96 GLU A CA 1
ATOM 786 C C . GLU A 1 96 ? -26.044 7.525 20.941 1.00 93.06 96 GLU A C 1
ATOM 788 O O . GLU A 1 96 ? -26.022 6.941 19.852 1.00 93.06 96 GLU A O 1
ATOM 793 N N . GLU A 1 97 ? -25.495 8.731 21.109 1.00 91.25 97 GLU A N 1
ATOM 794 C CA . GLU A 1 97 ? -24.822 9.469 20.038 1.00 91.25 97 GLU A CA 1
ATOM 795 C C . GLU A 1 97 ? -23.594 8.705 19.518 1.00 91.25 97 GLU A C 1
ATOM 797 O O . GLU A 1 97 ? -23.507 8.421 18.318 1.00 91.25 97 GLU A O 1
ATOM 802 N N . LEU A 1 98 ? -22.691 8.278 20.408 1.00 90.69 98 LEU A N 1
ATOM 803 C CA . LEU A 1 98 ? -21.520 7.467 20.050 1.00 90.69 98 LEU A CA 1
ATOM 804 C C . LEU A 1 98 ? -21.924 6.170 19.340 1.00 90.69 98 LEU A C 1
ATOM 806 O O . LEU A 1 98 ? -21.342 5.807 18.314 1.00 90.69 98 LEU A O 1
ATOM 810 N N . PHE A 1 99 ? -22.938 5.479 19.857 1.00 93.06 99 PHE A N 1
ATOM 811 C CA . PHE A 1 99 ? -23.415 4.227 19.281 1.00 93.06 99 PHE A CA 1
ATOM 812 C C . PHE A 1 99 ? -24.023 4.423 17.885 1.00 93.06 99 PHE A C 1
ATOM 814 O O . PHE A 1 99 ? -23.800 3.600 16.991 1.00 93.06 99 PHE A O 1
ATOM 821 N N . SER A 1 100 ? -24.735 5.532 17.658 1.00 94.31 100 SER A N 1
ATOM 822 C CA . SER A 1 100 ? -25.263 5.887 16.335 1.00 94.31 100 SER A CA 1
ATOM 823 C C . SER A 1 100 ? -24.143 6.111 15.310 1.00 94.31 100 SER A C 1
ATOM 825 O O . SER A 1 100 ? -24.220 5.615 14.182 1.00 94.31 100 SER A O 1
ATOM 827 N N . VAL A 1 101 ? -23.055 6.772 15.722 1.00 92.12 101 VAL A N 1
ATOM 828 C CA . VAL A 1 101 ? -21.881 7.010 14.876 1.00 92.12 101 VAL A CA 1
ATOM 829 C C . VAL A 1 101 ? -21.174 5.699 14.556 1.00 92.12 101 VAL A C 1
ATOM 831 O O . VAL A 1 101 ? -20.838 5.464 13.396 1.00 92.12 101 VAL A O 1
ATOM 834 N N . VAL A 1 102 ? -20.983 4.825 15.548 1.00 93.06 102 VAL A N 1
ATOM 835 C CA . VAL A 1 102 ? -20.383 3.498 15.339 1.00 93.06 102 VAL A CA 1
ATOM 836 C C . VAL A 1 102 ? -21.197 2.684 14.338 1.00 93.06 102 VAL A C 1
ATOM 838 O O . VAL A 1 102 ? -20.617 2.093 13.428 1.00 93.06 102 VAL A O 1
ATOM 841 N N . ARG A 1 103 ? -22.531 2.694 14.449 1.00 95.94 103 ARG A N 1
ATOM 842 C CA . ARG A 1 103 ? -23.410 1.994 13.502 1.00 95.94 103 ARG A CA 1
ATOM 843 C C . ARG A 1 103 ? -23.195 2.479 12.066 1.00 95.94 103 ARG A C 1
ATOM 845 O O . ARG A 1 103 ? -23.001 1.652 11.181 1.00 95.94 103 ARG A O 1
ATOM 852 N N . ARG A 1 104 ? -23.174 3.799 11.849 1.00 95.00 104 ARG A N 1
ATOM 853 C CA . ARG A 1 104 ? -22.913 4.394 10.527 1.00 95.00 104 ARG A CA 1
ATOM 854 C C . ARG A 1 104 ? -21.516 4.044 10.003 1.00 95.00 104 ARG A C 1
ATOM 856 O O . ARG A 1 104 ? -21.362 3.712 8.834 1.00 95.00 104 ARG A O 1
ATOM 863 N N . LEU A 1 105 ? -20.491 4.111 10.855 1.00 94.38 105 LEU A N 1
ATOM 864 C CA . LEU A 1 105 ? -19.115 3.791 10.459 1.00 94.38 105 LEU A CA 1
ATOM 865 C C . LEU A 1 105 ? -18.945 2.315 10.078 1.00 94.38 105 LEU A C 1
ATOM 867 O O . LEU A 1 105 ? -18.165 2.014 9.177 1.00 94.38 105 LEU A O 1
ATOM 871 N N . GLU A 1 106 ? -19.652 1.399 10.744 1.00 95.94 106 GLU A N 1
ATOM 872 C CA . GLU A 1 106 ? -19.608 -0.024 10.397 1.00 95.94 106 GLU A CA 1
ATOM 873 C C . GLU A 1 106 ? -20.280 -0.298 9.041 1.00 95.94 106 GLU A C 1
ATOM 875 O O . GLU A 1 106 ? -19.756 -1.094 8.262 1.00 95.94 106 GLU A O 1
ATOM 880 N N . GLU A 1 107 ? -21.369 0.408 8.719 1.00 96.00 107 GLU A N 1
ATOM 881 C CA . GLU A 1 107 ? -21.999 0.372 7.391 1.00 96.00 107 GLU A CA 1
ATOM 882 C C . GLU A 1 107 ? -21.037 0.876 6.301 1.00 96.00 107 GLU A C 1
ATOM 884 O O . GLU A 1 107 ? -20.730 0.147 5.357 1.00 96.00 107 GLU A O 1
ATOM 889 N N . GLU A 1 108 ? -20.448 2.063 6.480 1.00 95.50 108 GLU A N 1
ATOM 890 C CA . GLU A 1 108 ? -19.474 2.625 5.529 1.00 95.50 108 GLU A CA 1
ATOM 891 C C . GLU A 1 108 ? -18.250 1.713 5.344 1.00 95.50 108 GLU A C 1
ATOM 893 O O . GLU A 1 108 ? -17.743 1.526 4.233 1.00 95.50 108 GLU A O 1
ATOM 898 N N . LYS A 1 109 ? -17.763 1.111 6.435 1.00 96.19 109 LYS A N 1
ATOM 899 C CA . LYS A 1 109 ? -16.669 0.136 6.400 1.00 96.19 109 LYS A CA 1
ATOM 900 C C . LYS A 1 109 ? -17.058 -1.101 5.598 1.00 96.19 109 LYS A C 1
ATOM 902 O O . LYS A 1 109 ? -16.227 -1.597 4.834 1.00 96.19 109 LYS A O 1
ATOM 907 N N . PHE A 1 110 ? -18.269 -1.622 5.786 1.00 97.25 110 PHE A N 1
ATOM 908 C CA . PHE A 1 110 ? -18.752 -2.774 5.034 1.00 97.25 110 PHE A CA 1
ATOM 909 C C . PHE A 1 110 ? -18.766 -2.474 3.531 1.00 97.25 110 PHE A C 1
ATOM 911 O O . PHE A 1 110 ? -18.166 -3.231 2.765 1.00 97.25 110 PHE A O 1
ATOM 918 N N . ASP A 1 111 ? -19.325 -1.337 3.118 1.00 96.81 111 ASP A N 1
ATOM 919 C CA . ASP A 1 111 ? -19.382 -0.935 1.708 1.00 96.81 111 ASP A CA 1
ATOM 920 C C . ASP A 1 111 ? -17.991 -0.800 1.077 1.00 96.81 111 ASP A C 1
ATOM 922 O O . ASP A 1 111 ? -17.729 -1.327 -0.012 1.00 96.81 111 ASP A O 1
ATOM 926 N N . ILE A 1 112 ? -17.060 -0.147 1.782 1.00 96.81 112 ILE A N 1
ATOM 927 C CA . ILE A 1 112 ? -15.671 -0.011 1.325 1.00 96.81 112 ILE A CA 1
ATOM 928 C C . ILE A 1 112 ? -15.014 -1.387 1.183 1.00 96.81 112 ILE A C 1
ATOM 930 O O . ILE A 1 112 ? -14.354 -1.648 0.175 1.00 96.81 112 ILE A O 1
ATOM 934 N N . ASN A 1 113 ? -15.201 -2.282 2.155 1.00 96.94 113 ASN A N 1
ATOM 935 C CA . ASN A 1 113 ? -14.627 -3.625 2.106 1.00 96.94 113 ASN A CA 1
ATOM 936 C C . ASN A 1 113 ? -15.185 -4.436 0.933 1.00 96.94 113 ASN A C 1
ATOM 938 O O . ASN A 1 113 ? -14.414 -5.079 0.222 1.00 96.94 113 ASN A O 1
ATOM 942 N N . GLN A 1 114 ? -16.492 -4.365 0.680 1.00 97.62 114 GLN A N 1
ATOM 943 C CA . GLN A 1 114 ? -17.112 -5.046 -0.456 1.00 97.62 114 GLN A CA 1
ATOM 944 C C . GLN A 1 114 ? -16.567 -4.526 -1.791 1.00 97.62 114 GLN A C 1
ATOM 946 O O . GLN A 1 114 ? -16.264 -5.320 -2.687 1.00 97.62 114 GLN A O 1
ATOM 951 N N . LEU A 1 115 ? -16.366 -3.211 -1.914 1.00 97.38 115 LEU A N 1
ATOM 952 C CA . LEU A 1 115 ? -15.749 -2.613 -3.096 1.00 97.38 115 LEU A CA 1
ATOM 953 C C . LEU A 1 115 ? -14.300 -3.084 -3.272 1.00 97.38 115 LEU A C 1
ATOM 955 O O . LEU A 1 115 ? -13.913 -3.468 -4.378 1.00 97.38 115 LEU A O 1
ATOM 959 N N . VAL A 1 116 ? -13.501 -3.090 -2.201 1.00 97.75 116 VAL A N 1
ATOM 960 C CA . VAL A 1 116 ? -12.111 -3.569 -2.238 1.00 97.75 116 VAL A CA 1
ATOM 961 C C . VAL A 1 116 ? -12.057 -5.038 -2.655 1.00 97.75 116 VAL A C 1
ATOM 963 O O . VAL A 1 116 ? -11.313 -5.365 -3.577 1.00 97.75 116 VAL A O 1
ATOM 966 N N . LEU A 1 117 ? -12.896 -5.903 -2.081 1.00 97.31 117 LEU A N 1
ATOM 967 C CA . LEU A 1 117 ? -12.975 -7.322 -2.450 1.00 97.31 117 LEU A CA 1
ATOM 968 C C . LEU A 1 117 ? -13.361 -7.519 -3.924 1.00 97.31 117 LEU A C 1
ATOM 970 O O . LEU A 1 117 ? -12.760 -8.336 -4.630 1.00 97.31 117 LEU A O 1
ATOM 974 N N . ALA A 1 118 ? -14.319 -6.743 -4.434 1.00 97.25 118 ALA A N 1
ATOM 975 C CA . ALA A 1 118 ? -14.674 -6.770 -5.853 1.00 97.25 118 ALA A CA 1
ATOM 976 C C . ALA A 1 118 ? -13.479 -6.377 -6.742 1.00 97.25 118 ALA A C 1
ATOM 978 O O . ALA A 1 118 ? -13.225 -7.005 -7.770 1.00 97.25 118 ALA A O 1
ATOM 979 N N . LYS A 1 119 ? -12.686 -5.385 -6.327 1.00 97.69 119 LYS A N 1
ATOM 980 C CA . LYS A 1 119 ? -11.474 -4.984 -7.054 1.00 97.69 119 LYS A CA 1
ATOM 981 C C . LYS A 1 119 ? -10.340 -5.996 -6.941 1.00 97.69 119 LYS A C 1
ATOM 983 O O . LYS A 1 119 ? -9.654 -6.238 -7.932 1.00 97.69 119 LYS A O 1
ATOM 988 N N . GLU A 1 120 ? -10.157 -6.637 -5.796 1.00 97.25 120 GLU A N 1
ATOM 989 C CA . GLU A 1 120 ? -9.162 -7.700 -5.623 1.00 97.25 120 GLU A CA 1
ATOM 990 C C . GLU A 1 120 ? -9.477 -8.921 -6.491 1.00 97.25 120 GLU A C 1
ATOM 992 O O . GLU A 1 120 ? -8.588 -9.460 -7.159 1.00 97.25 120 GLU A O 1
ATOM 997 N N . THR A 1 121 ? -10.747 -9.328 -6.547 1.00 96.88 121 THR A N 1
ATOM 998 C CA . THR A 1 121 ? -11.192 -10.425 -7.419 1.00 96.88 121 THR A CA 1
ATOM 999 C C . THR A 1 121 ? -11.028 -10.075 -8.900 1.00 96.88 121 THR A C 1
ATOM 1001 O O . THR A 1 121 ? -10.526 -10.903 -9.668 1.00 96.88 121 THR A O 1
ATOM 1004 N N . GLU A 1 122 ? -11.340 -8.837 -9.297 1.00 96.69 122 GLU A N 1
ATOM 1005 C CA . GLU A 1 122 ? -11.092 -8.315 -10.645 1.00 96.69 122 GLU A CA 1
ATOM 1006 C C . GLU A 1 122 ? -9.593 -8.371 -10.996 1.00 96.69 122 GLU A C 1
ATOM 1008 O O . GLU A 1 122 ? -9.217 -8.980 -12.002 1.00 96.69 122 GLU A O 1
ATOM 1013 N N . ILE A 1 123 ? -8.713 -7.842 -10.137 1.00 96.56 123 ILE A N 1
ATOM 1014 C CA . ILE A 1 123 ? -7.251 -7.872 -10.330 1.00 96.56 123 ILE A CA 1
ATOM 1015 C C . ILE A 1 123 ? -6.733 -9.308 -10.439 1.00 96.56 123 ILE A C 1
ATOM 1017 O O . ILE A 1 123 ? -5.899 -9.597 -11.303 1.00 96.56 123 ILE A O 1
ATOM 1021 N N . ASN A 1 124 ? -7.217 -10.220 -9.595 1.00 95.31 124 ASN A N 1
ATOM 1022 C CA . ASN A 1 124 ? -6.824 -11.624 -9.650 1.00 95.31 124 ASN A CA 1
ATOM 1023 C C . ASN A 1 124 ? -7.247 -12.269 -10.980 1.00 95.31 124 ASN A C 1
ATOM 1025 O O . ASN A 1 124 ? -6.431 -12.917 -11.639 1.00 95.31 124 ASN A O 1
ATOM 1029 N N . SER A 1 125 ? -8.482 -12.023 -11.429 1.00 94.06 125 SER A N 1
ATOM 1030 C CA . SER A 1 125 ? -8.979 -12.531 -12.714 1.00 94.06 125 SER A CA 1
ATOM 1031 C C . SER A 1 125 ? -8.146 -12.021 -13.900 1.00 94.06 125 SER A C 1
ATOM 1033 O O . SER A 1 125 ? -7.730 -12.806 -14.756 1.00 94.06 125 SER A O 1
ATOM 1035 N N . LEU A 1 126 ? -7.799 -10.728 -13.902 1.00 94.00 126 LEU A N 1
ATOM 1036 C CA . LEU A 1 126 ? -6.954 -10.113 -14.924 1.00 94.00 126 LEU A CA 1
ATOM 1037 C C . LEU A 1 126 ? -5.523 -10.654 -14.866 1.00 94.00 126 LEU A C 1
ATOM 1039 O O . LEU A 1 126 ? -4.913 -10.908 -15.904 1.00 94.00 126 LEU A O 1
ATOM 1043 N N . THR A 1 127 ? -4.992 -10.891 -13.667 1.00 90.25 127 THR A N 1
ATOM 1044 C CA . THR A 1 127 ? -3.659 -11.477 -13.472 1.00 90.25 127 THR A CA 1
ATOM 1045 C C . THR A 1 127 ? -3.590 -12.894 -14.039 1.00 90.25 127 THR A C 1
ATOM 1047 O O . THR A 1 127 ? -2.619 -13.237 -14.723 1.00 90.25 127 THR A O 1
ATOM 1050 N N . ILE A 1 128 ? -4.624 -13.711 -13.815 1.00 88.81 128 ILE A N 1
ATOM 1051 C CA . ILE A 1 128 ? -4.747 -15.050 -14.406 1.00 88.81 128 ILE A CA 1
ATOM 1052 C C . ILE A 1 128 ? -4.824 -14.945 -15.934 1.00 88.81 128 ILE A C 1
ATOM 1054 O O . ILE A 1 128 ? -4.016 -15.571 -16.621 1.00 88.81 128 ILE A O 1
ATOM 1058 N N . ALA A 1 129 ? -5.692 -14.082 -16.470 1.00 87.25 129 ALA A N 1
ATOM 1059 C CA . ALA A 1 129 ? -5.840 -13.892 -17.914 1.00 87.25 129 ALA A CA 1
ATOM 1060 C C . ALA A 1 129 ? -4.526 -13.451 -18.591 1.00 87.25 129 ALA A C 1
ATOM 1062 O O . ALA A 1 129 ? -4.138 -13.990 -19.631 1.00 87.25 129 ALA A O 1
ATOM 1063 N N . VAL A 1 130 ? -3.787 -12.518 -17.982 1.00 86.44 130 VAL A N 1
ATOM 1064 C CA . VAL A 1 130 ? -2.468 -12.082 -18.471 1.00 86.44 130 VAL A CA 1
ATOM 1065 C C . VAL A 1 130 ? -1.462 -13.231 -18.441 1.00 86.44 130 VAL A C 1
ATOM 1067 O O . VAL A 1 130 ? -0.676 -13.384 -19.380 1.00 86.44 130 VAL A O 1
ATOM 1070 N N . ASN A 1 131 ? -1.472 -14.057 -17.395 1.00 83.50 131 ASN A N 1
ATOM 1071 C CA . ASN A 1 131 ? -0.586 -15.215 -17.301 1.00 83.50 131 ASN A CA 1
ATOM 1072 C C . ASN A 1 131 ? -0.918 -16.293 -18.344 1.00 83.50 131 ASN A C 1
ATOM 1074 O O . ASN A 1 131 ? 0.005 -16.866 -18.933 1.00 83.50 131 ASN A O 1
ATOM 1078 N N . ASP A 1 132 ? -2.196 -16.524 -18.636 1.00 82.56 132 ASP A N 1
ATOM 1079 C CA . ASP A 1 132 ? -2.631 -17.480 -19.656 1.00 82.56 132 ASP A CA 1
ATOM 1080 C C . ASP A 1 132 ? -2.263 -17.026 -21.072 1.00 82.56 132 ASP A C 1
ATOM 1082 O O . ASP A 1 132 ? -1.791 -17.846 -21.874 1.00 82.56 132 ASP A O 1
ATOM 1086 N N . LEU A 1 133 ? -2.389 -15.722 -21.351 1.00 78.69 133 LEU A N 1
ATOM 1087 C CA . LEU A 1 133 ? -1.992 -15.091 -22.616 1.00 78.69 133 LEU A CA 1
ATOM 1088 C C . LEU A 1 133 ? -0.471 -15.039 -22.799 1.00 78.69 133 LEU A C 1
ATOM 1090 O O . LEU A 1 133 ? 0.039 -15.330 -23.880 1.00 78.69 133 LEU A O 1
ATOM 1094 N N . ARG A 1 134 ? 0.275 -14.693 -21.745 1.00 71.25 134 ARG A N 1
ATOM 1095 C CA . ARG A 1 134 ? 1.748 -14.671 -21.761 1.00 71.25 134 ARG A CA 1
ATOM 1096 C C . ARG A 1 134 ? 2.347 -16.084 -21.797 1.00 71.25 134 ARG A C 1
ATOM 1098 O O . ARG A 1 134 ? 3.479 -16.263 -22.248 1.00 71.25 134 ARG A O 1
ATOM 1105 N N . GLY A 1 135 ? 1.576 -17.073 -21.344 1.00 70.62 135 GLY A N 1
ATOM 1106 C CA . GLY A 1 135 ? 1.995 -18.447 -21.122 1.00 70.62 135 GLY A CA 1
ATOM 1107 C C . GLY A 1 135 ? 2.732 -18.595 -19.789 1.00 70.62 135 GLY A C 1
ATOM 1108 O O . GLY A 1 135 ? 3.721 -17.909 -19.535 1.00 70.62 135 GLY A O 1
ATOM 1109 N N . LYS A 1 136 ? 2.294 -19.558 -18.964 1.00 63.81 136 LYS A N 1
ATOM 1110 C CA . LYS A 1 136 ? 2.906 -19.937 -17.670 1.00 63.81 136 LYS A CA 1
ATOM 1111 C C . LYS A 1 136 ? 4.435 -20.103 -17.728 1.00 63.81 136 LYS A C 1
ATOM 1113 O O . LYS A 1 136 ? 5.121 -19.870 -16.740 1.00 63.81 136 LYS A O 1
ATOM 1118 N N . TYR A 1 137 ? 4.967 -20.465 -18.897 1.00 54.72 137 TYR A N 1
ATOM 1119 C CA . TYR A 1 137 ? 6.395 -20.584 -19.165 1.00 54.72 137 TYR A CA 1
ATOM 1120 C C . TYR A 1 137 ? 6.773 -19.744 -20.389 1.00 54.72 137 TYR A C 1
ATOM 1122 O O . TYR A 1 137 ? 6.777 -20.236 -21.519 1.00 54.72 137 TYR A O 1
ATOM 1130 N N . VAL A 1 138 ? 7.154 -18.481 -20.179 1.00 60.81 138 VAL A N 1
ATOM 1131 C CA . VAL A 1 138 ? 8.033 -17.792 -21.138 1.00 60.81 138 VAL A CA 1
ATOM 1132 C C . VAL A 1 138 ? 9.294 -18.637 -21.195 1.00 60.81 138 VAL A C 1
ATOM 1134 O O . VAL A 1 138 ? 10.019 -18.640 -20.206 1.00 60.81 138 VAL A O 1
ATOM 1137 N N . LYS A 1 139 ? 9.517 -19.399 -22.280 1.00 57.84 139 LYS A N 1
ATOM 1138 C CA . LYS A 1 139 ? 10.640 -20.346 -22.407 1.00 57.84 139 LYS A CA 1
ATOM 1139 C C . LYS A 1 139 ? 11.929 -19.616 -22.020 1.00 57.84 139 LYS A C 1
ATOM 1141 O O . LYS A 1 139 ? 12.433 -18.828 -22.828 1.00 57.84 139 LYS A O 1
ATOM 1146 N N . PRO A 1 140 ? 12.459 -19.821 -20.799 1.00 66.31 140 PRO A N 1
ATOM 1147 C CA . PRO A 1 140 ? 13.641 -19.099 -20.380 1.00 66.31 140 PRO A CA 1
ATOM 1148 C C . PRO A 1 140 ? 14.748 -19.562 -21.315 1.00 66.31 140 PRO A C 1
ATOM 1150 O O . PRO A 1 140 ? 14.900 -20.765 -21.537 1.00 66.31 140 PRO A O 1
ATOM 1153 N N . SER A 1 141 ? 15.496 -18.640 -21.920 1.00 64.44 141 SER A N 1
ATOM 1154 C CA . SER A 1 141 ? 16.647 -19.046 -22.723 1.00 64.44 141 SER A CA 1
ATOM 1155 C C . SER A 1 141 ? 17.593 -19.809 -21.798 1.00 64.44 141 SER A C 1
ATOM 1157 O O . SER A 1 141 ? 18.157 -19.199 -20.885 1.00 64.44 141 SER A O 1
ATOM 1159 N N . LEU A 1 142 ? 17.709 -21.124 -21.992 1.00 61.62 142 LEU A N 1
ATOM 1160 C CA . LEU A 1 142 ? 18.527 -21.997 -21.159 1.00 61.62 142 LEU A CA 1
ATOM 1161 C C . LEU A 1 142 ? 19.968 -21.477 -21.198 1.00 61.62 142 LEU A C 1
ATOM 1163 O O . LEU A 1 142 ? 20.651 -21.586 -22.213 1.00 61.62 142 LEU A O 1
ATOM 1167 N N . LYS A 1 143 ? 20.420 -20.854 -20.107 1.00 67.44 143 LYS A N 1
ATOM 1168 C CA . LYS A 1 143 ? 21.841 -20.571 -19.902 1.00 67.44 143 LYS A CA 1
ATOM 1169 C C . LYS A 1 143 ? 22.463 -21.820 -19.296 1.00 67.44 143 LYS A C 1
ATOM 1171 O O . LYS A 1 143 ? 21.900 -22.386 -18.361 1.00 67.44 143 LYS A O 1
ATOM 1176 N N . LYS A 1 144 ? 23.626 -22.230 -19.802 1.00 74.50 144 LYS A N 1
ATOM 1177 C CA . LYS A 1 144 ? 24.449 -23.273 -19.184 1.00 74.50 144 LYS A CA 1
ATOM 1178 C C . LYS A 1 144 ? 24.953 -22.739 -17.842 1.00 74.50 144 LYS A C 1
ATOM 1180 O O . LYS A 1 144 ? 25.964 -22.050 -17.778 1.00 74.50 144 LYS A O 1
ATOM 1185 N N . VAL A 1 145 ? 24.190 -22.985 -16.785 1.00 64.56 145 VAL A N 1
ATOM 1186 C CA . VAL A 1 145 ? 24.597 -22.707 -15.409 1.00 64.56 145 VAL A CA 1
ATOM 1187 C C . VAL A 1 145 ? 25.202 -24.001 -14.882 1.00 64.56 145 VAL A C 1
ATOM 1189 O O . 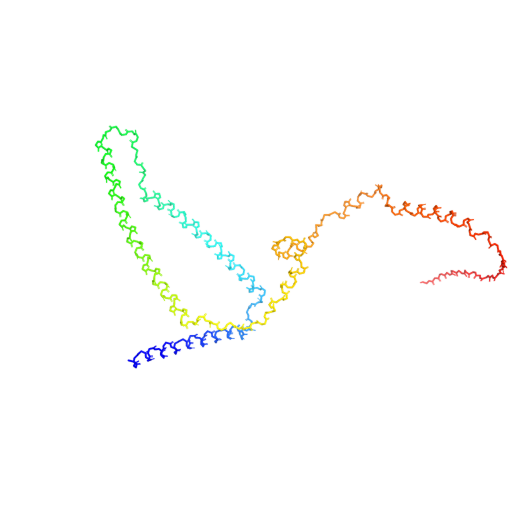VAL A 1 145 ? 24.509 -25.017 -14.824 1.00 64.56 145 VAL A O 1
ATOM 1192 N N . SER A 1 146 ? 26.493 -23.994 -14.544 1.00 72.94 146 SER A N 1
ATOM 1193 C CA . SER A 1 146 ? 27.097 -25.108 -13.809 1.00 72.94 146 SER A CA 1
ATOM 1194 C C . SER A 1 146 ? 26.400 -25.196 -12.452 1.00 72.94 146 SER A C 1
ATOM 1196 O O . SER A 1 146 ? 26.599 -24.347 -11.586 1.00 72.94 146 SER A O 1
ATOM 1198 N N . LYS A 1 147 ? 25.513 -26.184 -12.291 1.00 64.94 147 LYS A N 1
ATOM 1199 C CA . LYS A 1 147 ? 24.709 -26.378 -11.072 1.00 64.94 147 LYS A CA 1
ATOM 1200 C C . LYS A 1 147 ? 25.568 -26.681 -9.836 1.00 64.94 147 LYS A C 1
ATOM 1202 O O . LYS A 1 147 ? 25.078 -26.521 -8.719 1.00 64.94 147 LYS A O 1
ATOM 1207 N N . TYR A 1 148 ? 26.820 -27.097 -10.040 1.00 60.31 148 TYR A N 1
ATOM 1208 C CA . TYR A 1 148 ? 27.680 -27.640 -8.992 1.00 60.31 148 TYR A CA 1
ATOM 1209 C C . TYR A 1 148 ? 28.958 -26.842 -8.731 1.00 60.31 148 TYR A C 1
ATOM 1211 O O . TYR A 1 148 ? 29.476 -26.965 -7.633 1.00 60.31 148 TYR A O 1
ATOM 1219 N N . ASP A 1 149 ? 29.441 -25.979 -9.631 1.00 62.38 149 ASP A N 1
ATOM 1220 C CA . ASP A 1 149 ? 30.725 -25.279 -9.410 1.00 62.38 149 ASP A CA 1
ATOM 1221 C C . ASP A 1 149 ? 30.687 -24.357 -8.171 1.00 62.38 149 ASP A C 1
ATOM 1223 O O . ASP A 1 149 ? 31.584 -24.369 -7.331 1.00 62.38 149 ASP A O 1
ATOM 1227 N N . ASN A 1 150 ? 29.578 -23.639 -7.967 1.00 63.34 150 ASN A N 1
ATOM 1228 C CA . ASN A 1 150 ? 29.413 -22.793 -6.779 1.00 63.34 150 ASN A CA 1
ATOM 1229 C C . ASN A 1 150 ? 29.168 -23.597 -5.492 1.00 63.34 150 ASN A C 1
ATOM 1231 O O . ASN A 1 150 ? 29.525 -23.129 -4.417 1.00 63.34 150 ASN A O 1
ATOM 1235 N N . LYS A 1 151 ? 28.575 -24.796 -5.593 1.00 61.59 151 LYS A N 1
ATOM 1236 C CA . LYS A 1 151 ? 28.292 -25.661 -4.435 1.00 61.59 151 LYS A CA 1
ATOM 1237 C C . LYS A 1 151 ? 29.520 -26.462 -4.008 1.00 61.59 151 LYS A C 1
ATOM 1239 O O . LYS A 1 151 ? 29.746 -26.595 -2.816 1.00 61.59 151 LYS A O 1
ATOM 1244 N N . PHE A 1 152 ? 30.344 -26.921 -4.953 1.00 59.97 152 PHE A N 1
ATOM 1245 C CA . PHE A 1 152 ? 31.620 -27.585 -4.664 1.00 59.97 152 PHE A CA 1
ATOM 1246 C C . PHE A 1 152 ? 32.590 -26.629 -3.970 1.00 59.97 152 PHE A C 1
ATOM 1248 O O . PHE A 1 152 ? 33.161 -26.976 -2.946 1.00 59.97 152 PHE A O 1
ATOM 1255 N N . LYS A 1 153 ? 32.692 -25.385 -4.458 1.00 62.53 153 LYS A N 1
ATOM 1256 C CA . LYS A 1 153 ? 33.491 -24.325 -3.817 1.00 62.53 153 LYS A CA 1
ATOM 1257 C C . LYS A 1 153 ? 32.970 -23.908 -2.444 1.00 62.53 153 LYS A C 1
ATOM 1259 O O . LYS A 1 153 ? 33.720 -23.317 -1.676 1.00 62.53 153 LYS A O 1
ATOM 1264 N N . GLN A 1 154 ? 31.686 -24.133 -2.169 1.00 61.06 154 GLN A N 1
ATOM 1265 C CA . GLN A 1 154 ? 31.091 -23.863 -0.867 1.00 61.06 154 GLN A CA 1
ATOM 1266 C C . GLN A 1 154 ? 31.347 -25.030 0.087 1.00 61.06 154 GLN A C 1
ATOM 1268 O O . GLN A 1 154 ? 31.804 -24.776 1.193 1.00 61.06 154 GLN A O 1
ATOM 1273 N N . ALA A 1 155 ? 31.150 -26.276 -0.357 1.00 60.50 155 ALA A N 1
ATOM 1274 C CA . ALA A 1 155 ? 31.387 -27.493 0.423 1.00 60.50 155 ALA A CA 1
ATOM 1275 C C . ALA A 1 155 ? 32.853 -27.631 0.862 1.00 60.50 155 ALA A C 1
ATOM 1277 O O . ALA A 1 155 ? 33.111 -27.890 2.028 1.00 60.50 155 ALA A O 1
ATOM 1278 N N . THR A 1 156 ? 33.815 -27.323 -0.014 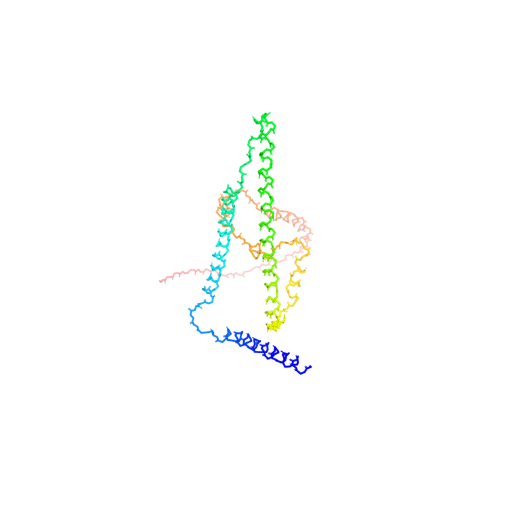1.00 60.53 156 THR A N 1
ATOM 1279 C CA . THR A 1 156 ? 35.244 -27.312 0.358 1.00 60.53 156 THR A CA 1
ATOM 1280 C C . THR A 1 156 ? 35.637 -26.161 1.289 1.00 60.53 156 THR A C 1
ATOM 1282 O O . THR A 1 156 ? 36.753 -26.134 1.793 1.00 60.53 156 THR A O 1
ATOM 1285 N N . LYS A 1 157 ? 34.741 -25.191 1.522 1.00 57.00 157 LYS A N 1
ATOM 1286 C CA . LYS A 1 157 ? 34.954 -24.044 2.422 1.00 57.00 157 LYS A CA 1
ATOM 1287 C C . LYS A 1 157 ? 34.077 -24.074 3.679 1.00 57.00 157 LYS A C 1
ATOM 1289 O O . LYS A 1 157 ? 34.223 -23.188 4.512 1.00 57.00 157 LYS A O 1
ATOM 1294 N N . THR A 1 158 ? 33.161 -25.039 3.815 1.00 54.81 158 THR A N 1
ATOM 1295 C CA . THR A 1 158 ? 32.219 -25.137 4.953 1.00 54.81 158 THR A CA 1
ATOM 1296 C C . THR A 1 158 ? 32.638 -26.142 6.025 1.00 54.81 158 THR A C 1
ATOM 1298 O O . THR A 1 158 ? 31.859 -26.396 6.934 1.00 54.81 158 THR A O 1
ATOM 1301 N N . GLU A 1 159 ? 33.864 -26.667 5.981 1.00 50.72 159 GLU A N 1
ATOM 1302 C CA . GLU A 1 159 ? 34.399 -27.525 7.052 1.00 50.72 159 GLU A CA 1
ATOM 1303 C C . GLU A 1 159 ? 35.046 -26.752 8.219 1.00 50.72 159 GLU A C 1
ATOM 1305 O O . GLU A 1 159 ? 35.508 -27.376 9.165 1.00 50.72 159 GLU A O 1
ATOM 1310 N N . GLY A 1 160 ? 35.058 -25.409 8.209 1.00 56.12 160 GLY A N 1
ATOM 1311 C CA . GLY A 1 160 ? 35.765 -24.651 9.256 1.00 56.12 160 GLY A CA 1
ATOM 1312 C C . GLY A 1 160 ? 35.188 -23.314 9.726 1.00 56.12 160 GLY A C 1
ATOM 1313 O O . GLY A 1 160 ? 35.719 -22.767 10.684 1.00 56.12 160 GLY A O 1
ATOM 1314 N N . ASP A 1 161 ? 34.137 -22.746 9.121 1.00 54.16 161 ASP A N 1
ATOM 1315 C CA . ASP A 1 161 ? 33.619 -21.449 9.592 1.00 54.16 161 ASP A CA 1
ATOM 1316 C C . ASP A 1 161 ? 32.135 -21.235 9.230 1.00 54.16 161 ASP A C 1
ATOM 1318 O O . ASP A 1 161 ? 31.682 -21.592 8.140 1.00 54.16 161 ASP A O 1
ATOM 1322 N N . ALA A 1 162 ? 31.376 -20.663 10.171 1.00 52.94 162 ALA A N 1
ATOM 1323 C CA . ALA A 1 162 ? 29.922 -20.445 10.134 1.00 52.94 162 ALA A CA 1
ATOM 1324 C C . ALA A 1 162 ? 29.452 -19.668 8.876 1.00 52.94 162 ALA A C 1
ATOM 1326 O O . ALA A 1 162 ? 30.270 -18.988 8.252 1.00 52.94 162 ALA A O 1
ATOM 1327 N N . PRO A 1 163 ? 28.148 -19.692 8.492 1.00 55.12 163 PRO A N 1
ATOM 1328 C CA . PRO A 1 163 ? 27.654 -19.114 7.237 1.00 55.12 163 PRO A CA 1
ATOM 1329 C C . PRO A 1 163 ? 27.669 -17.576 7.264 1.00 55.12 163 PRO A C 1
ATOM 1331 O O . PRO A 1 163 ? 26.638 -16.903 7.317 1.00 55.12 163 PRO A O 1
ATOM 1334 N N . LYS A 1 164 ? 28.864 -16.997 7.185 1.00 56.62 164 LYS A N 1
ATOM 1335 C CA . LYS A 1 164 ? 29.090 -15.595 6.865 1.00 56.62 164 LYS A CA 1
ATOM 1336 C C . LYS A 1 164 ? 28.617 -15.443 5.424 1.00 56.62 164 LYS A C 1
ATOM 1338 O O . LYS A 1 164 ? 29.160 -16.083 4.521 1.00 56.62 164 LYS A O 1
ATOM 1343 N N . LYS A 1 165 ? 27.556 -14.651 5.207 1.00 56.94 165 LYS A N 1
ATOM 1344 C CA . LYS A 1 165 ? 27.150 -14.211 3.861 1.00 56.94 165 LYS A CA 1
ATOM 1345 C C . LYS A 1 165 ? 28.435 -13.860 3.122 1.00 56.94 165 LYS A C 1
ATOM 1347 O O . LYS A 1 165 ? 29.252 -13.130 3.675 1.00 56.94 165 LYS A O 1
ATOM 1352 N N . ALA A 1 166 ? 28.650 -14.462 1.954 1.00 61.16 166 ALA A N 1
ATOM 1353 C CA . ALA A 1 166 ? 29.874 -14.313 1.175 1.00 61.16 166 ALA A CA 1
ATOM 1354 C C . ALA A 1 166 ? 29.974 -12.884 0.614 1.00 61.16 166 ALA A C 1
ATOM 1356 O O . ALA A 1 166 ? 29.872 -12.647 -0.588 1.00 61.16 166 ALA A O 1
ATOM 1357 N N . ASP A 1 167 ? 30.132 -11.915 1.507 1.00 65.81 167 ASP A N 1
ATOM 1358 C CA . ASP A 1 167 ? 30.441 -10.542 1.205 1.00 65.81 167 ASP A CA 1
ATOM 1359 C C . ASP A 1 167 ? 31.899 -10.542 0.774 1.00 65.81 167 ASP A C 1
ATOM 1361 O O . ASP A 1 167 ? 32.821 -10.688 1.574 1.00 65.81 167 ASP A O 1
ATOM 1365 N N . PHE A 1 168 ? 32.107 -10.395 -0.534 1.00 63.28 168 PHE A N 1
ATOM 1366 C CA . PHE A 1 168 ? 33.422 -10.332 -1.176 1.00 63.28 168 PHE A CA 1
ATOM 1367 C C . PHE A 1 168 ? 34.377 -9.350 -0.472 1.00 63.28 168 PHE A C 1
ATOM 1369 O O . PHE A 1 168 ? 35.588 -9.531 -0.489 1.00 63.28 168 PHE A O 1
ATOM 1376 N N . ARG A 1 169 ? 33.811 -8.340 0.197 1.00 65.56 169 ARG A N 1
ATOM 1377 C CA . ARG A 1 169 ? 34.503 -7.316 0.979 1.00 65.56 169 ARG A CA 1
ATOM 1378 C C . ARG A 1 169 ? 35.158 -7.842 2.263 1.00 65.56 169 ARG A C 1
ATOM 1380 O O . ARG A 1 169 ? 36.177 -7.290 2.651 1.00 65.56 169 ARG A O 1
ATOM 1387 N N . ASN A 1 170 ? 34.632 -8.904 2.872 1.00 66.31 170 ASN A N 1
ATOM 1388 C CA . ASN A 1 170 ? 35.190 -9.493 4.097 1.00 66.31 170 ASN A CA 1
ATOM 1389 C C . ASN A 1 170 ? 36.367 -10.437 3.817 1.00 66.31 170 ASN A C 1
ATOM 1391 O O . ASN A 1 170 ? 37.151 -10.710 4.716 1.00 66.31 170 ASN A O 1
ATOM 1395 N N . ASN A 1 171 ? 36.504 -10.921 2.578 1.00 67.12 171 ASN A N 1
ATOM 1396 C CA . ASN A 1 171 ? 37.630 -11.760 2.154 1.00 67.12 171 ASN A CA 1
ATOM 1397 C C . ASN A 1 171 ? 38.785 -10.944 1.534 1.00 67.12 171 ASN A C 1
ATOM 1399 O O . ASN A 1 171 ? 39.777 -11.504 1.074 1.00 67.12 171 ASN A O 1
ATOM 1403 N N . LEU A 1 172 ? 38.653 -9.616 1.481 1.00 72.94 172 LEU A N 1
ATOM 1404 C CA . LEU A 1 172 ? 39.741 -8.715 1.118 1.00 72.94 172 LEU A CA 1
ATOM 1405 C C . LEU A 1 172 ? 40.469 -8.304 2.398 1.00 72.94 172 LEU A C 1
ATOM 1407 O O . LEU A 1 172 ? 39.857 -7.744 3.307 1.00 72.94 172 LEU A O 1
ATOM 1411 N N . LYS A 1 173 ? 41.785 -8.537 2.449 1.00 73.31 173 LYS A N 1
ATOM 1412 C CA . LYS A 1 173 ? 42.663 -7.950 3.467 1.00 73.31 173 LYS A CA 1
ATOM 1413 C C . LYS A 1 173 ? 42.590 -6.429 3.301 1.00 73.31 173 LYS A C 1
ATOM 1415 O O . LYS A 1 173 ? 43.166 -5.871 2.369 1.00 73.31 173 LYS A O 1
ATOM 1420 N N . VAL A 1 174 ? 41.822 -5.754 4.153 1.00 68.25 174 VAL A N 1
ATOM 1421 C CA . VAL A 1 174 ? 41.860 -4.293 4.239 1.00 68.25 174 VAL A CA 1
ATOM 1422 C C . VAL A 1 174 ? 43.230 -3.953 4.804 1.00 68.25 174 VAL A C 1
ATOM 1424 O O . VAL A 1 174 ? 43.479 -4.163 5.987 1.00 68.25 174 VAL A O 1
ATOM 1427 N N . VAL A 1 175 ? 44.139 -3.478 3.952 1.00 65.44 175 VAL A N 1
ATOM 1428 C CA . VAL A 1 175 ? 45.390 -2.880 4.415 1.00 65.44 175 VAL A CA 1
ATOM 1429 C C . VAL A 1 175 ? 44.996 -1.616 5.170 1.00 65.44 175 VAL A C 1
ATOM 1431 O O . VAL A 1 175 ? 44.701 -0.585 4.563 1.00 65.44 175 VAL A O 1
ATOM 1434 N N . LYS A 1 176 ? 44.927 -1.707 6.500 1.00 60.41 176 LYS A N 1
ATOM 1435 C CA . LYS A 1 176 ? 44.982 -0.524 7.351 1.00 60.41 176 LYS A CA 1
ATOM 1436 C C . LYS A 1 176 ? 46.338 0.111 7.062 1.00 60.41 176 LYS A C 1
ATOM 1438 O O . LYS A 1 176 ? 47.368 -0.484 7.355 1.00 60.41 176 LYS A O 1
ATOM 1443 N N . LYS A 1 177 ? 46.349 1.277 6.415 1.00 58.81 177 LYS A N 1
ATOM 1444 C CA . LYS A 1 177 ? 47.543 2.128 6.323 1.00 58.81 177 LYS A CA 1
ATOM 1445 C C . LYS A 1 177 ? 47.774 2.783 7.683 1.00 58.81 177 LYS A C 1
ATOM 1447 O O . LYS A 1 177 ? 47.705 3.997 7.812 1.00 58.81 177 LYS A O 1
ATOM 1452 N N . GLU A 1 178 ? 47.991 1.963 8.694 1.00 50.47 178 GLU A N 1
ATOM 1453 C CA . GLU A 1 178 ? 48.413 2.390 10.014 1.00 50.47 178 GLU A CA 1
ATOM 1454 C C . GLU A 1 178 ? 49.736 1.659 10.268 1.00 50.47 178 GLU A C 1
ATOM 1456 O O . GLU A 1 178 ? 49.791 0.434 10.290 1.00 50.47 178 GLU A O 1
ATOM 1461 N N . THR A 1 179 ? 50.800 2.468 10.332 1.00 48.59 179 THR A N 1
ATOM 1462 C CA . THR A 1 179 ? 52.044 2.232 11.081 1.00 48.59 179 THR A CA 1
ATOM 1463 C C . THR A 1 179 ? 53.084 1.220 10.571 1.00 48.59 179 THR A C 1
ATOM 1465 O O . THR A 1 179 ? 53.480 0.329 11.303 1.00 48.59 179 THR A O 1
ATOM 1468 N N . ASN A 1 180 ? 53.679 1.462 9.394 1.00 50.75 180 ASN A N 1
ATOM 1469 C CA . ASN A 1 180 ? 55.117 1.159 9.192 1.00 50.75 180 ASN A CA 1
ATOM 1470 C C . ASN A 1 180 ? 56.023 2.269 9.784 1.00 50.75 180 ASN A C 1
ATOM 1472 O O . ASN A 1 180 ? 57.227 2.108 9.912 1.00 50.75 180 ASN A O 1
ATOM 1476 N N . ILE A 1 181 ? 55.432 3.399 10.190 1.00 53.19 181 ILE A N 1
ATOM 1477 C CA . ILE A 1 181 ? 56.141 4.518 10.825 1.00 53.19 181 ILE A CA 1
ATOM 1478 C C . ILE A 1 181 ? 56.396 4.231 12.317 1.00 53.19 181 ILE A C 1
ATOM 1480 O O . ILE A 1 181 ? 57.476 4.521 12.810 1.00 53.19 181 ILE A O 1
ATOM 1484 N N . ASP A 1 182 ? 55.461 3.590 13.029 1.00 54.19 182 ASP A N 1
ATOM 1485 C CA . ASP A 1 182 ? 55.596 3.325 14.476 1.00 54.19 182 ASP A CA 1
ATOM 1486 C C . ASP A 1 182 ? 56.585 2.183 14.796 1.00 54.19 182 ASP A C 1
ATOM 1488 O O . ASP A 1 182 ? 57.142 2.112 15.888 1.00 54.19 182 ASP A O 1
ATOM 1492 N N . GLU A 1 183 ? 56.848 1.314 13.815 1.00 53.75 183 GLU A N 1
ATOM 1493 C CA . GLU A 1 183 ? 57.803 0.202 13.907 1.00 53.75 183 GLU A CA 1
ATOM 1494 C C . GLU A 1 183 ? 59.251 0.665 13.639 1.00 53.75 183 GLU A C 1
ATOM 1496 O O . GLU A 1 183 ? 60.185 0.138 14.234 1.00 53.75 183 GLU A O 1
ATOM 1501 N N . LEU A 1 184 ? 59.450 1.728 12.839 1.00 52.88 184 LEU A N 1
ATOM 1502 C CA . LEU A 1 184 ? 60.762 2.376 12.673 1.00 52.88 184 LEU A CA 1
ATOM 1503 C C . LEU A 1 184 ? 61.163 3.247 13.878 1.00 52.88 184 LEU A C 1
ATOM 1505 O O . LEU A 1 184 ? 62.354 3.422 14.130 1.00 52.88 184 LEU A O 1
ATOM 1509 N N . LEU A 1 185 ? 60.198 3.793 14.628 1.00 55.00 185 LEU A N 1
ATOM 1510 C CA . LEU A 1 185 ? 60.461 4.627 15.812 1.00 55.00 185 LEU A CA 1
ATOM 1511 C C . LEU A 1 185 ? 60.762 3.823 17.092 1.00 55.00 185 LEU A C 1
ATOM 1513 O O . LEU A 1 185 ? 61.329 4.379 18.029 1.00 55.00 185 LEU A O 1
ATOM 1517 N N . LYS A 1 186 ? 60.444 2.523 17.130 1.00 52.97 186 LYS A N 1
ATOM 1518 C CA . LYS A 1 186 ? 60.730 1.611 18.260 1.00 52.97 186 LYS A CA 1
ATOM 1519 C C . LYS A 1 186 ? 62.027 0.808 18.082 1.00 52.97 186 LYS A C 1
ATOM 1521 O O . LYS A 1 186 ? 62.231 -0.215 18.727 1.00 52.97 186 LYS A O 1
ATOM 1526 N N . GLY A 1 187 ? 62.930 1.271 17.219 1.00 52.53 187 GLY A N 1
ATOM 1527 C CA . GLY A 1 187 ? 64.264 0.699 17.055 1.00 52.53 187 GLY A CA 1
ATOM 1528 C C . GLY A 1 187 ? 65.187 1.010 18.235 1.00 52.53 187 GLY A C 1
ATOM 1529 O O . GLY A 1 187 ? 65.983 1.944 18.148 1.00 52.53 187 GLY A O 1
ATOM 1530 N N . LYS A 1 188 ? 65.088 0.222 19.311 1.00 50.59 188 LYS A N 1
ATOM 1531 C CA . LYS A 1 188 ? 66.167 -0.186 20.236 1.00 50.59 188 LYS A CA 1
ATOM 1532 C C . LYS A 1 188 ? 65.563 -1.144 21.272 1.00 50.59 188 LYS A C 1
ATOM 1534 O O . LYS A 1 188 ? 64.560 -0.813 21.883 1.00 50.59 188 LYS A O 1
ATOM 1539 N N . ASP A 1 189 ? 66.207 -2.298 21.438 1.00 52.66 189 ASP A N 1
ATOM 1540 C CA . ASP A 1 189 ? 65.973 -3.302 22.492 1.00 52.66 189 ASP A CA 1
ATOM 1541 C C . ASP A 1 189 ? 64.954 -4.424 22.248 1.00 52.66 189 ASP A C 1
ATOM 1543 O O . ASP A 1 189 ? 64.254 -4.827 23.163 1.00 52.66 189 ASP A O 1
ATOM 1547 N N . ASP A 1 190 ? 64.989 -5.057 21.072 1.00 53.69 190 ASP A N 1
ATOM 1548 C CA . ASP A 1 190 ? 64.657 -6.488 21.004 1.00 53.69 190 ASP A CA 1
ATOM 1549 C C . ASP A 1 190 ? 65.603 -7.214 20.043 1.00 53.69 190 ASP A C 1
ATOM 1551 O O . ASP A 1 190 ? 65.565 -7.053 18.820 1.00 53.69 190 ASP A O 1
ATOM 1555 N N . LYS A 1 191 ? 66.531 -7.988 20.614 1.00 56.12 191 LYS A N 1
ATOM 1556 C CA . LYS A 1 191 ? 67.366 -8.921 19.852 1.00 56.12 191 LYS A CA 1
ATOM 1557 C C . LYS A 1 191 ? 66.509 -10.159 19.567 1.00 56.12 191 LYS A C 1
ATOM 1559 O O . LYS A 1 191 ? 66.085 -10.799 20.521 1.00 56.12 191 LYS A O 1
ATOM 1564 N N . PRO A 1 192 ? 66.274 -10.514 18.296 1.00 67.12 192 PRO A N 1
ATOM 1565 C CA . PRO A 1 192 ? 65.404 -11.631 17.945 1.00 67.12 192 PRO A CA 1
ATOM 1566 C C . PRO A 1 192 ? 66.011 -12.995 18.333 1.00 67.12 192 PRO A C 1
ATOM 1568 O O . PRO A 1 192 ? 67.226 -13.198 18.254 1.00 67.12 192 PRO A O 1
ATOM 1571 N N . ASP A 1 193 ? 65.127 -13.916 18.724 1.00 58.88 193 ASP A N 1
ATOM 1572 C CA . ASP A 1 193 ? 65.386 -15.189 19.428 1.00 58.88 193 ASP A CA 1
ATOM 1573 C C . ASP A 1 193 ? 66.349 -16.159 18.705 1.00 58.88 193 ASP A C 1
ATOM 1575 O O . ASP A 1 193 ? 67.101 -16.899 19.331 1.00 58.88 193 ASP A O 1
ATOM 1579 N N . TRP A 1 194 ? 66.474 -16.057 17.377 1.00 64.81 194 TRP A N 1
ATOM 1580 C CA . TRP A 1 194 ? 67.391 -16.893 16.580 1.00 64.81 194 TRP A CA 1
ATOM 1581 C C . TRP A 1 194 ? 68.882 -16.703 16.925 1.00 64.81 194 TRP A C 1
ATOM 1583 O O . TRP A 1 194 ? 69.729 -17.526 16.572 1.00 64.81 194 TRP A O 1
ATOM 1593 N N . LYS A 1 195 ? 69.242 -15.613 17.621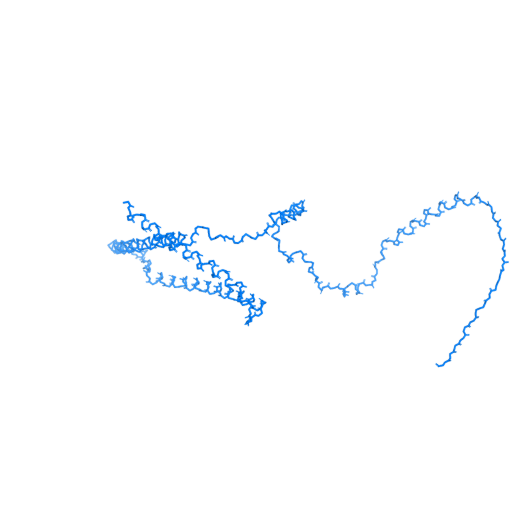 1.00 65.69 195 LYS A N 1
ATOM 1594 C CA . LYS A 1 195 ? 70.622 -15.355 18.067 1.00 65.69 195 LYS A CA 1
ATOM 1595 C C . LYS A 1 195 ? 70.983 -16.094 19.364 1.00 65.69 195 LYS A C 1
ATOM 1597 O O . LYS A 1 195 ? 72.172 -16.200 19.677 1.00 65.69 195 LYS A O 1
ATOM 1602 N N . ALA A 1 196 ? 69.990 -16.574 20.115 1.00 64.19 196 ALA A N 1
ATOM 1603 C CA . ALA A 1 196 ? 70.185 -17.428 21.285 1.00 64.19 196 ALA A CA 1
ATOM 1604 C C . ALA A 1 196 ? 70.389 -18.894 20.866 1.00 64.19 196 ALA A C 1
ATOM 1606 O O . ALA A 1 196 ? 71.296 -19.552 21.377 1.00 64.19 196 ALA A O 1
ATOM 1607 N N . GLU A 1 197 ? 69.656 -19.358 19.852 1.00 57.88 197 GLU A N 1
ATOM 1608 C CA . GLU A 1 197 ? 69.773 -20.723 19.315 1.00 57.88 197 GLU A CA 1
ATOM 1609 C C . GLU A 1 197 ? 71.131 -20.993 18.649 1.00 57.88 197 GLU A C 1
ATOM 1611 O O . GLU A 1 197 ? 71.744 -22.023 18.917 1.00 57.88 197 GLU A O 1
ATOM 1616 N N . MET A 1 198 ? 71.713 -20.021 17.934 1.00 55.53 198 MET A N 1
ATOM 1617 C CA . MET A 1 198 ? 73.075 -20.174 17.388 1.00 55.53 198 MET A CA 1
ATOM 1618 C C . MET A 1 198 ? 74.187 -20.232 18.449 1.00 55.53 198 MET A C 1
ATOM 1620 O O . MET A 1 198 ? 75.310 -20.638 18.147 1.00 55.53 198 MET A O 1
ATOM 1624 N N . LYS A 1 199 ? 73.924 -19.808 19.693 1.00 59.12 199 LYS A N 1
ATOM 1625 C CA . LYS A 1 199 ? 74.883 -19.976 20.796 1.00 59.12 199 LYS A CA 1
ATOM 1626 C C . LYS A 1 199 ? 74.763 -21.340 21.465 1.00 59.12 199 LYS A C 1
ATOM 1628 O O . LYS A 1 199 ? 75.786 -21.836 21.919 1.00 59.12 199 LYS A O 1
ATOM 1633 N N . ALA A 1 200 ? 73.569 -21.928 21.506 1.00 58.03 200 ALA A N 1
ATOM 1634 C CA . ALA A 1 200 ? 73.368 -23.285 22.008 1.00 58.03 200 ALA A CA 1
ATOM 1635 C C . ALA A 1 200 ? 73.987 -24.322 21.052 1.00 58.03 200 ALA A C 1
ATOM 1637 O O . ALA A 1 200 ? 74.780 -25.153 21.486 1.00 58.03 200 ALA A O 1
ATOM 1638 N N . GLU A 1 201 ? 73.765 -24.170 19.742 1.00 56.25 201 GLU A N 1
ATOM 1639 C CA . GLU A 1 201 ? 74.326 -25.061 18.710 1.00 56.25 201 GLU A CA 1
ATOM 1640 C C . GLU A 1 201 ? 75.868 -25.002 18.653 1.00 56.25 201 GLU A C 1
ATOM 1642 O O . GLU A 1 201 ? 76.543 -25.997 18.399 1.00 56.25 201 GLU A O 1
ATOM 1647 N N . LYS A 1 202 ? 76.462 -23.841 18.971 1.00 54.62 202 LYS A N 1
ATOM 1648 C CA . LYS A 1 202 ? 77.924 -23.675 19.034 1.00 54.62 202 LYS A CA 1
ATOM 1649 C C . LYS A 1 202 ? 78.565 -24.330 20.267 1.00 54.62 202 LYS A C 1
ATOM 1651 O O . LYS A 1 202 ? 79.777 -24.533 20.260 1.00 54.62 202 LYS A O 1
ATOM 1656 N N . VAL A 1 203 ? 77.796 -24.622 21.318 1.00 56.78 203 VAL A N 1
ATOM 1657 C CA . VAL A 1 203 ? 78.297 -25.326 22.511 1.00 56.78 203 VAL A CA 1
ATOM 1658 C C . VAL A 1 203 ? 78.217 -26.839 22.304 1.00 56.78 203 VAL A C 1
ATOM 1660 O O . VAL A 1 203 ? 79.214 -27.507 22.550 1.00 56.78 203 VAL A O 1
ATOM 1663 N N . GLU A 1 204 ? 77.122 -27.357 21.736 1.00 52.88 204 GLU A N 1
ATOM 1664 C CA . GLU A 1 204 ? 77.013 -28.787 21.381 1.00 52.88 204 GLU A CA 1
ATOM 1665 C C . GLU A 1 204 ? 78.044 -29.206 20.325 1.00 52.88 204 GLU A C 1
ATOM 1667 O O . GLU A 1 204 ? 78.701 -30.234 20.474 1.00 52.88 204 GLU A O 1
ATOM 1672 N N . LYS A 1 205 ? 78.291 -28.369 19.307 1.00 50.53 205 LYS A N 1
ATOM 1673 C CA . LYS A 1 205 ? 79.287 -28.688 18.272 1.00 50.53 205 LYS A CA 1
ATOM 1674 C C . LYS A 1 205 ? 80.733 -28.705 18.796 1.00 50.53 205 LYS A C 1
ATOM 1676 O O . LYS A 1 205 ? 81.584 -29.372 18.218 1.00 50.53 205 LYS A O 1
ATOM 1681 N N . LYS A 1 206 ? 81.012 -28.011 19.907 1.00 47.69 206 LYS A N 1
ATOM 1682 C CA . LYS A 1 206 ? 82.347 -27.973 20.524 1.00 47.69 206 LYS A CA 1
ATOM 1683 C C . LYS A 1 206 ? 82.659 -29.218 21.360 1.00 47.69 206 LYS A C 1
ATOM 1685 O O . LYS A 1 206 ? 83.825 -29.575 21.457 1.00 47.69 206 LYS A O 1
ATOM 1690 N N . GLU A 1 207 ? 81.644 -29.871 21.930 1.00 48.34 207 GLU A N 1
ATOM 1691 C CA . GLU A 1 207 ? 81.805 -31.158 22.629 1.00 48.34 207 GLU A CA 1
ATOM 1692 C C . GLU A 1 207 ? 81.874 -32.346 21.653 1.00 48.34 207 GLU A C 1
ATOM 1694 O O . GLU A 1 207 ? 82.466 -33.375 21.976 1.00 48.34 207 GLU A O 1
ATOM 1699 N N . GLU A 1 208 ? 81.318 -32.210 20.443 1.00 50.50 208 GLU A N 1
ATOM 1700 C CA . GLU A 1 208 ? 81.380 -33.253 19.410 1.00 50.50 208 GLU A CA 1
ATOM 1701 C C . GLU A 1 208 ? 82.685 -33.206 18.582 1.00 50.50 208 GLU A C 1
ATOM 1703 O O . GLU A 1 208 ? 83.209 -34.261 18.222 1.00 50.50 208 GLU A O 1
ATOM 1708 N N . GLU A 1 209 ? 83.275 -32.022 18.349 1.00 49.38 209 GLU A N 1
ATOM 1709 C CA . GLU A 1 209 ? 84.567 -31.876 17.643 1.00 49.38 209 GLU A CA 1
ATOM 1710 C C . GLU A 1 209 ? 85.782 -32.359 18.470 1.00 49.38 209 GLU A C 1
ATOM 1712 O O . GLU A 1 209 ? 86.717 -32.913 17.894 1.00 49.38 209 GLU A O 1
ATOM 1717 N N . GLU A 1 210 ? 85.757 -32.278 19.809 1.00 47.84 210 GLU A N 1
ATOM 1718 C CA . GLU A 1 210 ? 86.865 -32.761 20.665 1.00 47.84 210 GLU A CA 1
ATOM 1719 C C . GLU A 1 210 ? 86.987 -34.302 20.679 1.00 47.84 210 GLU A C 1
ATOM 1721 O O . GLU A 1 210 ? 88.023 -34.849 21.051 1.00 47.84 210 GLU A O 1
ATOM 1726 N N . LYS A 1 211 ? 85.958 -35.027 20.215 1.00 46.09 211 LYS A N 1
ATOM 1727 C CA . LYS A 1 211 ? 85.940 -36.500 20.168 1.00 46.09 211 LYS A CA 1
ATOM 1728 C C . LYS A 1 211 ? 86.370 -37.091 18.816 1.00 46.09 211 LYS A C 1
ATOM 1730 O O . LYS A 1 211 ? 86.508 -38.309 18.713 1.00 46.09 211 LYS A O 1
ATOM 1735 N N . VAL A 1 212 ? 86.561 -36.273 17.775 1.00 47.09 212 VAL A N 1
ATOM 1736 C CA . VAL A 1 212 ? 86.813 -36.763 16.401 1.00 47.09 212 VAL A CA 1
ATOM 1737 C C . VAL A 1 212 ? 88.217 -36.417 15.876 1.00 47.09 212 VAL A C 1
ATOM 1739 O O . VAL A 1 212 ? 88.727 -37.138 15.021 1.00 47.09 212 VAL A O 1
ATOM 1742 N N . GLU A 1 213 ? 88.912 -35.416 16.427 1.00 42.47 213 GLU A N 1
ATOM 1743 C CA . GLU A 1 213 ? 90.282 -35.063 15.993 1.00 42.47 213 GLU A CA 1
ATOM 1744 C C . GLU A 1 213 ? 91.424 -35.885 16.645 1.00 42.47 213 GLU A C 1
ATOM 1746 O O . GLU A 1 213 ? 92.591 -35.639 16.355 1.00 42.47 213 GLU A O 1
ATOM 1751 N N . GLU A 1 214 ? 91.135 -36.954 17.407 1.00 39.56 214 GLU A N 1
ATOM 1752 C CA . GLU A 1 214 ? 92.117 -37.995 17.820 1.00 39.56 214 GLU A CA 1
ATOM 1753 C C . GLU A 1 214 ? 92.481 -38.961 16.659 1.00 39.56 214 GLU A C 1
ATOM 1755 O O . GLU A 1 214 ? 92.760 -40.145 16.848 1.00 39.56 214 GLU A O 1
ATOM 1760 N N . SER A 1 215 ? 92.470 -38.468 15.417 1.00 39.31 215 SER A N 1
ATOM 1761 C CA . SER A 1 215 ? 92.979 -39.183 14.240 1.00 39.31 215 SER A CA 1
ATOM 1762 C C . SER A 1 215 ? 93.777 -38.240 13.332 1.00 39.31 215 SER A C 1
ATOM 1764 O O . SER A 1 215 ? 93.337 -37.769 12.290 1.00 39.31 215 SER A O 1
ATOM 1766 N N . GLU A 1 216 ? 94.984 -37.956 13.815 1.00 40.25 216 GLU A N 1
ATOM 1767 C CA . GLU A 1 216 ? 96.195 -37.518 13.108 1.00 40.25 216 GLU A CA 1
ATOM 1768 C C . GLU A 1 216 ? 96.422 -38.157 11.700 1.00 40.25 216 GLU A C 1
ATOM 1770 O O . GLU A 1 216 ? 95.887 -39.233 11.425 1.00 40.25 216 GLU A O 1
ATOM 1775 N N . PRO A 1 217 ? 97.406 -37.701 10.881 1.00 43.12 217 PRO A N 1
ATOM 1776 C CA . PRO A 1 217 ? 97.886 -36.326 10.659 1.00 43.12 217 PRO A CA 1
ATOM 1777 C C . PRO A 1 217 ? 98.378 -36.019 9.200 1.00 43.12 217 PRO A C 1
ATOM 1779 O O . PRO A 1 217 ? 98.753 -36.903 8.436 1.00 43.12 217 PRO A O 1
ATOM 1782 N N . VAL A 1 218 ? 98.452 -34.715 8.879 1.00 32.38 218 VAL A N 1
ATOM 1783 C CA . VAL A 1 218 ? 99.592 -33.962 8.272 1.00 32.38 218 VAL A CA 1
ATOM 1784 C C . VAL A 1 218 ? 100.162 -34.327 6.878 1.00 32.38 218 VAL A C 1
ATOM 1786 O O . VAL A 1 218 ? 100.764 -35.379 6.698 1.00 32.38 218 VAL A O 1
ATOM 1789 N N . ALA A 1 219 ? 100.143 -33.340 5.956 1.00 35.22 219 ALA A N 1
ATOM 1790 C CA . ALA A 1 219 ? 101.333 -32.839 5.225 1.00 35.22 219 ALA A CA 1
ATOM 1791 C C . ALA A 1 219 ? 101.054 -31.545 4.401 1.00 35.22 219 ALA A C 1
ATOM 1793 O O . ALA A 1 219 ? 100.473 -31.589 3.319 1.00 35.22 219 ALA A O 1
ATOM 1794 N N . GLU A 1 220 ? 101.462 -30.406 4.980 1.00 31.67 220 GLU A N 1
ATOM 1795 C CA . GLU A 1 220 ? 102.220 -29.247 4.427 1.00 31.67 220 GLU A CA 1
ATOM 1796 C C . GLU A 1 220 ? 102.925 -29.441 3.048 1.00 31.67 220 GLU A C 1
ATOM 1798 O O . GLU A 1 220 ? 103.345 -30.552 2.748 1.00 31.67 220 GLU A O 1
ATOM 1803 N N . GLU A 1 221 ? 103.233 -28.469 2.162 1.00 37.44 221 GLU A N 1
ATOM 1804 C CA . GLU A 1 221 ? 103.160 -26.986 2.071 1.00 37.44 221 GLU A CA 1
ATOM 1805 C C . GLU A 1 221 ? 103.704 -26.551 0.643 1.00 37.44 221 GLU A C 1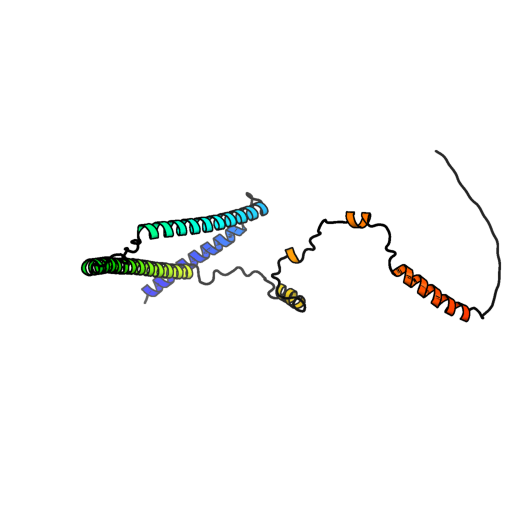
ATOM 1807 O O . GLU A 1 221 ? 103.698 -27.409 -0.242 1.00 37.44 221 GLU A O 1
ATOM 1812 N N . PRO A 1 222 ? 104.138 -25.301 0.303 1.00 48.28 222 PRO A N 1
ATOM 1813 C CA . PRO A 1 222 ? 103.425 -24.363 -0.589 1.00 48.28 222 PRO A CA 1
ATOM 1814 C C . PRO A 1 222 ? 104.264 -23.758 -1.761 1.00 48.28 222 PRO A C 1
ATOM 1816 O O . PRO A 1 222 ? 105.404 -24.150 -1.987 1.00 48.28 222 PRO A O 1
ATOM 1819 N N . ALA A 1 223 ? 103.688 -22.762 -2.471 1.00 31.03 223 ALA A N 1
ATOM 1820 C CA . ALA A 1 223 ? 104.294 -21.587 -3.167 1.00 31.03 223 ALA A CA 1
ATOM 1821 C C . ALA A 1 223 ? 103.498 -21.252 -4.456 1.00 31.03 223 ALA A C 1
ATOM 1823 O O . ALA A 1 223 ? 103.032 -22.168 -5.120 1.00 31.03 223 ALA A O 1
ATOM 1824 N N . ALA A 1 224 ? 103.340 -20.031 -4.983 1.00 32.25 224 ALA A N 1
ATOM 1825 C CA . ALA A 1 224 ? 103.529 -18.628 -4.592 1.00 32.25 224 ALA A CA 1
ATOM 1826 C C . ALA A 1 224 ? 103.048 -17.757 -5.796 1.00 32.25 224 ALA A C 1
ATOM 1828 O O . ALA A 1 224 ? 102.912 -18.288 -6.898 1.00 32.25 224 ALA A O 1
ATOM 1829 N N . ALA A 1 225 ? 102.932 -16.434 -5.584 1.00 34.44 225 ALA A N 1
ATOM 1830 C CA . ALA A 1 225 ? 102.883 -15.319 -6.565 1.00 34.44 225 ALA A CA 1
ATOM 1831 C C . ALA A 1 225 ? 101.524 -14.964 -7.223 1.00 34.44 225 ALA A C 1
ATOM 1833 O O . ALA A 1 225 ? 100.789 -15.850 -7.637 1.00 34.44 225 ALA A O 1
ATOM 1834 N N . ALA A 1 226 ? 101.140 -13.696 -7.439 1.00 36.78 226 ALA A N 1
ATOM 1835 C CA . ALA A 1 226 ? 101.622 -12.366 -7.020 1.00 36.78 226 ALA A CA 1
ATOM 1836 C C . ALA A 1 226 ? 100.589 -11.286 -7.456 1.00 36.78 226 ALA A C 1
ATOM 1838 O O . ALA A 1 226 ? 99.807 -11.562 -8.363 1.00 36.78 226 ALA A O 1
ATOM 1839 N N . GLU A 1 227 ? 100.650 -10.117 -6.787 1.00 34.38 227 GLU A N 1
ATOM 1840 C CA . GLU A 1 227 ? 100.339 -8.709 -7.172 1.00 34.38 227 GLU A CA 1
ATOM 1841 C C . GLU A 1 227 ? 99.121 -8.370 -8.060 1.00 34.38 227 GLU A C 1
ATOM 1843 O O . GLU A 1 227 ? 98.889 -8.973 -9.101 1.00 34.38 227 GLU A O 1
ATOM 1848 N N . GLU A 1 228 ? 98.228 -7.456 -7.636 1.00 35.03 228 GLU A N 1
ATOM 1849 C CA . GLU A 1 228 ? 98.378 -5.969 -7.594 1.00 35.03 228 GLU A CA 1
ATOM 1850 C C . GLU A 1 228 ? 98.587 -5.350 -8.992 1.00 35.03 228 GLU A C 1
ATOM 1852 O O . GLU A 1 228 ? 99.249 -5.928 -9.839 1.00 35.03 228 GLU A O 1
ATOM 1857 N N . ALA A 1 229 ? 98.073 -4.179 -9.361 1.00 38.25 229 ALA A N 1
ATOM 1858 C CA . ALA A 1 229 ? 97.213 -3.162 -8.764 1.00 38.25 229 ALA A CA 1
ATOM 1859 C C . ALA A 1 229 ? 96.729 -2.259 -9.928 1.00 38.25 229 ALA A C 1
ATOM 1861 O O . ALA A 1 229 ? 97.170 -2.441 -11.062 1.00 38.25 229 ALA A O 1
ATOM 1862 N N . GLU A 1 230 ? 95.772 -1.375 -9.617 1.00 33.12 230 GLU A N 1
ATOM 1863 C CA . GLU A 1 230 ? 95.617 0.046 -10.021 1.00 33.12 230 GLU A CA 1
ATOM 1864 C C . GLU A 1 230 ? 96.312 0.564 -11.314 1.00 33.12 230 GLU A C 1
ATOM 1866 O O . GLU A 1 230 ? 97.392 0.148 -11.694 1.00 33.12 230 GLU A O 1
ATOM 1871 N N . GLU A 1 231 ? 95.806 1.528 -12.080 1.00 33.91 231 GLU A N 1
ATOM 1872 C CA . GLU A 1 231 ? 95.070 2.740 -11.732 1.00 33.91 231 GLU A CA 1
ATOM 1873 C C . GLU A 1 231 ? 94.650 3.464 -13.033 1.00 33.91 231 GLU A C 1
ATOM 1875 O O . GLU A 1 231 ? 95.214 3.234 -14.101 1.00 33.91 231 GLU A O 1
ATOM 1880 N N . GLU A 1 232 ? 93.714 4.397 -12.866 1.00 36.12 232 GLU A N 1
ATOM 1881 C CA . GLU A 1 232 ? 93.601 5.695 -13.549 1.00 36.12 232 GLU A CA 1
ATOM 1882 C C . GLU A 1 232 ? 93.298 5.840 -15.058 1.00 36.12 232 GLU A C 1
ATOM 1884 O O . GLU A 1 232 ? 93.997 5.386 -15.957 1.00 36.12 232 GLU A O 1
ATOM 1889 N N . GLY A 1 233 ? 92.324 6.727 -15.305 1.00 35.50 233 GLY A N 1
ATOM 1890 C CA . GLY A 1 233 ? 92.679 8.025 -15.888 1.00 35.50 233 GLY A CA 1
ATOM 1891 C C . GLY A 1 233 ? 92.093 8.331 -17.265 1.00 35.50 233 GLY A C 1
ATOM 1892 O O . GLY A 1 233 ? 92.590 7.851 -18.281 1.00 35.50 233 GLY A O 1
ATOM 1893 N N . GLY A 1 234 ? 91.087 9.213 -17.296 1.00 36.09 234 GLY A N 1
ATOM 1894 C CA . GLY A 1 234 ? 90.542 9.838 -18.507 1.00 36.09 234 GLY A CA 1
ATOM 1895 C C . GLY A 1 234 ? 89.241 10.585 -18.265 1.00 36.09 234 GLY A C 1
ATOM 1896 O O . GLY A 1 234 ? 88.189 9.910 -18.268 1.00 36.09 234 GLY A O 1
#

Sequence (234 aa):
LQDAQRKKEEMERRKAEVRKRLEESGKAGKKAKKGFLTPERKKKLRKLLMFKAAEELKSQQLQKEQERTKILAQRTIPCPEVDNVNDQGKLLNIYEELFSVVRRLEEEKFDINQLVLAKETEINSLTIAVNDLRGKYVKPSLKKVSKYDNKFKQATKTEGDAPKKADFRNNLKVVKKETNIDELLKGKDDKPDWKAEMKAEKVEKKEEEEKVEESEPVAEEPAAAAEEAEEEGG

Organism: NCBI:txid358040

Secondary structure (DSSP, 8-state):
-HHHHHHHHHHHHHHHHHHHHHHHHHHHHHH--SSSS-HHHHHHHHHHHHHHHHHHHHHHHHHHHHHHHHHHHHHSPPPP--TT---HHHHHHHHHHHHHHHHHHHHHHHHHHHHHHHHHHHHHHHHHHHHHHH-S----------TTHHHHHHHTTSSSS------TTTTS-------SHHHHHT-SS---THHHHHHHHHHHHHHHHTTT--S-------------------

Foldseek 3Di:
DVVVVVVVVVLVVLLVVLLVVVVVVVVVVVVPPDDDDDPVVVVVVVVVVVVVVVVVVVVVVVVVVVVVVVVCVVPPDPDDPPVPDPDPVVVVVVVVVVVVVVVVVVVVVVVVVVVVVVVVVVVVVVVVVVCSSPDVDSPPPDDPDPPPPVVVVVVVVPPDDDPDPPPVVVVDPPPPPPDPPVVVVPPDDDDDPVVVVVVVVVVVVVVVVVVPPPDDDDDDDDDDDDDDDDDDDD

pLDDT: mean 72.49, std 19.42, range [31.03, 97.75]